Protein AF-A0A1Z1FD30-F1 (afdb_monomer_lite)

Foldseek 3Di:
DVLVVLVVVLVVCVVVVVVVVNVVSVVVNLVVLLVVLVVVLVVLVVVLVVLVVLLLLLVLLLVVLVLVVVCVVDPHFFADDPSLVSPDDPPPDDDGGNVSSVVVQCPPPSNDADPPDDSVRLSVLSVQLNVLSVVLNVLSVVVSVVSVPDPDDPVNVVCCCVPRVVVNVVSVVSNVVSVVVRND

Structure (mmCIF, N/CA/C/O backbone):
data_AF-A0A1Z1FD30-F1
#
_entry.id   AF-A0A1Z1FD30-F1
#
loop_
_atom_site.group_PDB
_atom_site.id
_atom_site.type_symbol
_atom_site.label_atom_id
_atom_site.label_alt_id
_atom_site.label_comp_id
_atom_site.label_asym_id
_atom_site.label_entity_id
_atom_site.label_seq_id
_atom_site.pdbx_PDB_ins_code
_atom_site.Cartn_x
_atom_site.Cartn_y
_atom_site.Cartn_z
_atom_site.occupancy
_atom_site.B_iso_or_equiv
_atom_site.auth_seq_id
_atom_site.auth_comp_id
_atom_site.auth_asym_id
_atom_site.auth_atom_id
_atom_site.pdbx_PDB_model_num
ATOM 1 N N . MET A 1 1 ? -22.429 -7.860 17.448 1.00 48.34 1 MET A N 1
ATOM 2 C CA . MET A 1 1 ? -23.152 -8.813 18.326 1.00 48.34 1 MET A CA 1
ATOM 3 C C . MET A 1 1 ? -22.832 -8.664 19.815 1.00 48.34 1 MET A C 1
ATOM 5 O O . MET A 1 1 ? -23.732 -8.259 20.526 1.00 48.34 1 MET A O 1
ATOM 9 N N . ALA A 1 2 ? -21.621 -8.943 20.329 1.00 58.16 2 ALA A N 1
ATOM 10 C CA . ALA A 1 2 ? -21.380 -8.862 21.787 1.00 58.16 2 ALA A CA 1
ATOM 11 C C . ALA A 1 2 ? -21.372 -7.420 22.351 1.00 58.16 2 ALA A C 1
ATOM 13 O O . ALA A 1 2 ? -21.996 -7.166 23.372 1.00 58.16 2 ALA A O 1
ATOM 14 N N . LEU A 1 3 ? -20.720 -6.471 21.667 1.00 54.16 3 LEU A N 1
ATOM 15 C CA . LEU A 1 3 ? -20.634 -5.062 22.096 1.00 54.16 3 LEU A CA 1
ATOM 16 C C . LEU A 1 3 ? -21.984 -4.326 22.012 1.00 54.16 3 LEU A C 1
ATOM 18 O O . LEU A 1 3 ? -22.372 -3.659 22.962 1.00 54.16 3 LEU A O 1
ATOM 22 N N . GLU A 1 4 ? -22.728 -4.515 20.919 1.00 56.31 4 GLU A N 1
ATOM 23 C CA . GLU A 1 4 ? -24.055 -3.902 20.711 1.00 56.31 4 GLU A CA 1
ATOM 24 C C . GLU A 1 4 ? -25.092 -4.379 21.744 1.00 56.31 4 GLU A C 1
ATOM 26 O O . GLU A 1 4 ? -25.943 -3.604 22.174 1.00 56.31 4 GLU A O 1
ATOM 31 N N . ASN A 1 5 ? -25.003 -5.640 22.187 1.00 66.06 5 ASN A N 1
ATOM 32 C CA . ASN A 1 5 ? -25.869 -6.163 23.246 1.00 66.06 5 ASN A CA 1
ATOM 33 C C . ASN A 1 5 ? -25.556 -5.522 24.606 1.00 66.06 5 ASN A C 1
ATOM 35 O O . ASN A 1 5 ? -26.481 -5.188 25.341 1.00 66.06 5 ASN A O 1
ATOM 39 N N . ILE A 1 6 ? -24.275 -5.296 24.920 1.00 62.94 6 ILE A N 1
ATOM 40 C CA . ILE A 1 6 ? -23.861 -4.649 26.174 1.00 62.94 6 ILE A CA 1
ATOM 41 C C . ILE A 1 6 ? -24.261 -3.165 26.181 1.00 62.94 6 ILE A C 1
ATOM 43 O O . ILE A 1 6 ? -24.729 -2.671 27.205 1.00 62.94 6 ILE A O 1
ATOM 47 N N . GLU A 1 7 ? -24.158 -2.457 25.050 1.00 62.47 7 GLU A N 1
ATOM 48 C CA . GLU A 1 7 ? -24.640 -1.069 24.915 1.00 62.47 7 GLU A CA 1
ATOM 49 C C . GLU A 1 7 ? -26.157 -0.971 25.157 1.00 62.47 7 GLU A C 1
ATOM 51 O O . GLU A 1 7 ? -26.616 -0.145 25.953 1.00 62.47 7 GLU A O 1
ATOM 56 N N . ALA A 1 8 ? -26.944 -1.858 24.539 1.00 70.81 8 ALA A N 1
ATOM 57 C CA . ALA A 1 8 ? -28.395 -1.898 24.716 1.00 70.81 8 ALA A CA 1
ATOM 58 C C . ALA A 1 8 ? -28.807 -2.250 26.159 1.00 70.81 8 ALA A C 1
ATOM 60 O O . ALA A 1 8 ? -29.720 -1.634 26.717 1.00 70.81 8 ALA A O 1
ATOM 61 N N . GLU A 1 9 ? -28.122 -3.206 26.793 1.00 66.75 9 GLU A N 1
ATOM 62 C CA . GLU A 1 9 ? -28.366 -3.582 28.190 1.00 66.75 9 GLU A CA 1
ATOM 63 C C . GLU A 1 9 ? -27.959 -2.483 29.173 1.00 66.75 9 GLU A C 1
ATOM 65 O O . GLU A 1 9 ? -28.684 -2.229 30.138 1.00 66.75 9 GLU A O 1
ATOM 70 N N . THR A 1 10 ? -26.862 -1.772 28.903 1.00 62.06 10 THR A N 1
ATOM 71 C CA . THR A 1 10 ? -26.414 -0.637 29.722 1.00 62.06 10 THR A CA 1
ATOM 72 C C . THR A 1 10 ? -27.409 0.519 29.629 1.00 62.06 10 THR A C 1
ATOM 74 O O . THR A 1 10 ? -27.796 1.079 30.656 1.00 62.06 10 THR A O 1
ATOM 77 N N . ALA A 1 11 ? -27.899 0.839 28.425 1.00 71.31 11 ALA A N 1
ATOM 78 C CA . ALA A 1 11 ? -28.934 1.854 28.217 1.00 71.31 11 ALA A CA 1
ATOM 79 C C . ALA A 1 11 ? -30.247 1.503 28.940 1.00 71.31 11 ALA A C 1
ATOM 81 O O . ALA A 1 11 ? -30.854 2.366 29.582 1.00 71.31 11 ALA A O 1
ATOM 82 N N . LYS A 1 12 ? -30.651 0.227 28.905 1.00 73.81 12 LYS A N 1
ATOM 83 C CA . LYS A 1 12 ? -31.831 -0.281 29.618 1.00 73.81 12 LYS A CA 1
ATOM 84 C C . LYS A 1 12 ? -31.660 -0.227 31.141 1.00 73.81 12 LYS A C 1
ATOM 86 O O . LYS A 1 12 ? -32.534 0.290 31.832 1.00 73.81 12 LYS A O 1
ATOM 91 N N . ALA A 1 13 ? -30.520 -0.669 31.673 1.00 62.19 13 ALA A N 1
ATOM 92 C CA . ALA A 1 13 ? -30.216 -0.586 33.105 1.00 62.19 13 ALA A CA 1
ATOM 93 C C . ALA A 1 13 ? -30.193 0.872 33.614 1.00 62.19 13 ALA A C 1
ATOM 95 O O . ALA A 1 13 ? -30.613 1.138 34.742 1.00 62.19 13 ALA A O 1
ATOM 96 N N . ARG A 1 14 ? -29.772 1.824 32.763 1.00 69.75 14 ARG A N 1
ATOM 97 C CA . ARG A 1 14 ? -29.806 3.278 33.016 1.00 69.75 14 ARG A CA 1
ATOM 98 C C . ARG A 1 14 ? -31.237 3.815 33.105 1.00 69.75 14 ARG A C 1
ATOM 100 O O . ARG A 1 14 ? -31.523 4.591 34.012 1.00 69.75 14 ARG A O 1
ATOM 107 N N . GLN A 1 15 ? -32.138 3.371 32.224 1.00 79.31 15 GLN A N 1
ATOM 108 C CA . GLN A 1 15 ? -33.570 3.703 32.298 1.00 79.31 15 GLN A CA 1
ATOM 109 C C . GLN A 1 15 ? -34.247 3.117 33.547 1.00 79.31 15 GLN A C 1
ATOM 111 O O . GLN A 1 15 ? -35.140 3.742 34.113 1.00 79.31 15 GLN A O 1
ATOM 116 N N . GLU A 1 16 ? -33.806 1.941 33.995 1.00 80.38 16 GLU A N 1
ATOM 117 C CA . GLU A 1 16 ? -34.367 1.215 35.143 1.00 80.38 16 GLU A CA 1
ATOM 118 C C . GLU A 1 16 ? -33.737 1.609 36.496 1.00 80.38 16 GLU A C 1
ATOM 120 O O . GLU A 1 16 ? -34.138 1.089 37.536 1.00 80.38 16 GLU A O 1
ATOM 125 N N . GLY A 1 17 ? -32.745 2.509 36.513 1.00 62.41 17 GLY A N 1
ATOM 126 C CA . GLY A 1 17 ? -32.070 2.948 37.742 1.00 62.41 17 GLY A CA 1
ATOM 127 C C . GLY A 1 17 ? -31.222 1.865 38.428 1.00 62.41 17 GLY A C 1
ATOM 128 O O . GLY A 1 17 ? -30.943 1.964 39.624 1.00 62.41 17 GLY A O 1
ATOM 129 N N . ARG A 1 18 ? -30.796 0.825 37.697 1.00 72.50 18 ARG A N 1
ATOM 130 C CA . ARG A 1 18 ? -29.999 -0.302 38.219 1.00 72.50 18 ARG A CA 1
ATOM 131 C C . ARG A 1 18 ? -28.501 0.021 38.231 1.00 72.50 18 ARG A C 1
ATOM 133 O O . ARG A 1 18 ? -27.719 -0.524 37.459 1.00 72.50 18 ARG A O 1
ATOM 140 N N . TYR A 1 19 ? -28.087 0.929 39.114 1.00 57.12 19 TYR A N 1
ATOM 141 C CA . TYR A 1 19 ? -26.727 1.495 39.128 1.00 57.12 19 TYR A CA 1
ATOM 142 C C . TYR A 1 19 ? -25.587 0.477 39.314 1.00 57.12 19 TYR A C 1
ATOM 144 O O . TYR A 1 19 ? -24.519 0.653 38.728 1.00 57.12 19 TYR A O 1
ATOM 152 N N . THR A 1 20 ? -25.797 -0.598 40.080 1.00 51.28 20 THR A N 1
ATOM 153 C CA . THR A 1 20 ? -24.803 -1.676 40.246 1.00 51.28 20 THR A CA 1
ATOM 154 C C . THR A 1 20 ? -24.625 -2.489 38.964 1.00 51.28 20 THR A C 1
ATOM 156 O O . THR A 1 20 ? -23.496 -2.796 38.590 1.00 51.28 20 THR A O 1
ATOM 159 N N . ASP A 1 21 ? -25.715 -2.762 38.246 1.00 52.84 21 ASP A N 1
ATOM 160 C CA . ASP A 1 21 ? -25.676 -3.499 36.979 1.00 52.84 21 ASP A CA 1
ATOM 161 C C . ASP A 1 21 ? -25.001 -2.668 35.882 1.00 52.84 21 ASP A C 1
ATOM 163 O O . ASP A 1 21 ? -24.216 -3.195 35.104 1.00 52.84 21 ASP A O 1
ATOM 167 N N . ILE A 1 22 ? -25.208 -1.345 35.878 1.00 60.19 22 ILE A N 1
ATOM 168 C CA . ILE A 1 22 ? -24.482 -0.409 35.002 1.00 60.19 22 ILE A CA 1
ATOM 169 C C . ILE A 1 22 ? -22.973 -0.459 35.277 1.00 60.19 22 ILE A C 1
ATOM 171 O O . ILE A 1 22 ? -22.175 -0.426 34.345 1.00 60.19 22 ILE A O 1
ATOM 175 N N . ALA A 1 23 ? -22.560 -0.527 36.546 1.00 58.50 23 ALA A N 1
ATOM 176 C CA . ALA A 1 23 ? -21.144 -0.589 36.906 1.00 58.50 23 ALA A CA 1
ATOM 177 C C . ALA A 1 23 ? -20.488 -1.907 36.457 1.00 58.50 23 ALA A C 1
ATOM 179 O O . ALA A 1 23 ? -19.373 -1.878 35.937 1.00 58.50 23 ALA A O 1
ATOM 180 N N . LEU A 1 24 ? -21.187 -3.037 36.613 1.00 63.03 24 LEU A N 1
ATOM 181 C CA . LEU A 1 24 ? -20.719 -4.353 36.163 1.00 63.03 24 LEU A CA 1
ATOM 182 C C . LEU A 1 24 ? -20.662 -4.446 34.631 1.00 63.03 24 LEU A C 1
ATOM 184 O O . LEU A 1 24 ? -19.628 -4.824 34.088 1.00 63.03 24 LEU A O 1
ATOM 188 N N . LEU A 1 25 ? -21.712 -4.004 33.931 1.00 66.62 25 LEU A N 1
ATOM 189 C CA . LEU A 1 25 ? -21.749 -3.970 32.465 1.00 66.62 25 LEU A CA 1
ATOM 190 C C . LEU A 1 25 ? -20.667 -3.051 31.884 1.00 66.62 25 LEU A C 1
ATOM 192 O O . LEU A 1 25 ? -20.015 -3.413 30.910 1.00 66.62 25 LEU A O 1
ATOM 196 N N . ASN A 1 26 ? -20.407 -1.899 32.511 1.00 66.50 26 ASN A N 1
ATOM 197 C CA . ASN A 1 26 ? -19.304 -1.021 32.113 1.00 66.50 26 ASN A CA 1
ATOM 198 C C . ASN A 1 26 ? -17.930 -1.671 32.334 1.00 66.50 26 ASN A C 1
ATOM 200 O O . ASN A 1 26 ? -17.031 -1.474 31.517 1.00 66.50 26 ASN A O 1
ATOM 204 N N . ALA A 1 27 ? -17.747 -2.438 33.413 1.00 66.75 27 ALA A N 1
ATOM 205 C CA . ALA A 1 27 ? -16.495 -3.146 33.672 1.00 66.75 27 ALA A CA 1
ATOM 206 C C . ALA A 1 27 ? -16.246 -4.258 32.637 1.00 66.75 27 ALA A C 1
ATOM 208 O O . ALA A 1 27 ? -15.142 -4.354 32.092 1.00 66.75 27 ALA A O 1
ATOM 209 N N . ASP A 1 28 ? -17.275 -5.041 32.307 1.00 70.12 28 ASP A N 1
ATOM 210 C CA . ASP A 1 28 ? -17.207 -6.083 31.276 1.00 70.12 28 ASP A CA 1
ATOM 211 C C . ASP A 1 28 ? -16.990 -5.480 29.880 1.00 70.12 28 ASP A C 1
ATOM 213 O O . ASP A 1 28 ? -16.131 -5.944 29.120 1.00 70.12 28 ASP A O 1
ATOM 217 N N . TYR A 1 29 ? -17.689 -4.383 29.567 1.00 66.69 29 TYR A N 1
ATOM 218 C CA . TYR A 1 29 ? -17.490 -3.606 28.345 1.00 66.69 29 TYR A CA 1
ATOM 219 C C . TYR A 1 29 ? -16.038 -3.134 28.214 1.00 66.69 29 TYR A C 1
ATOM 221 O O . TYR A 1 29 ? -15.405 -3.346 27.178 1.00 66.69 29 TYR A O 1
ATOM 229 N N . GLN A 1 30 ? -15.471 -2.553 29.277 1.00 69.12 30 GLN A N 1
ATOM 230 C CA . GLN A 1 30 ? -14.084 -2.088 29.288 1.00 69.12 30 GLN A CA 1
ATOM 231 C C . GLN A 1 30 ? -13.081 -3.226 29.072 1.00 69.12 30 GLN A C 1
ATOM 233 O O . GLN A 1 30 ? -12.101 -3.035 28.350 1.00 69.12 30 GLN A O 1
ATOM 238 N N . GLN A 1 31 ? -13.312 -4.414 29.641 1.00 74.56 31 GLN A N 1
ATOM 239 C CA . GLN A 1 31 ? -12.429 -5.566 29.427 1.00 74.56 31 GLN A CA 1
ATOM 240 C C . GLN A 1 31 ? -12.489 -6.099 27.992 1.00 74.56 31 GLN A C 1
ATOM 242 O O . GLN A 1 31 ? -11.442 -6.360 27.391 1.00 74.56 31 GLN A O 1
ATOM 247 N N . ILE A 1 32 ? -13.691 -6.257 27.428 1.00 71.88 32 ILE A N 1
ATOM 248 C CA . ILE A 1 32 ? -13.877 -6.712 26.040 1.00 71.88 32 ILE A CA 1
ATOM 249 C C . ILE A 1 32 ? -13.252 -5.704 25.077 1.00 71.88 32 ILE A C 1
ATOM 251 O O . ILE A 1 32 ? -12.492 -6.085 24.184 1.00 71.88 32 ILE A O 1
ATOM 255 N N . PHE A 1 33 ? -13.505 -4.417 25.305 1.00 69.44 33 PHE A N 1
ATOM 256 C CA . PHE A 1 33 ? -12.933 -3.336 24.520 1.00 69.44 33 PHE A CA 1
ATOM 257 C C . PHE A 1 33 ? -11.398 -3.310 24.604 1.00 69.44 33 PHE A C 1
ATOM 259 O O . PHE A 1 33 ? -10.718 -3.218 23.580 1.00 69.44 33 PHE A O 1
ATOM 266 N N . ALA A 1 34 ? -10.826 -3.461 25.803 1.00 73.38 34 ALA A N 1
ATOM 267 C CA . ALA A 1 34 ? -9.377 -3.496 25.991 1.00 73.38 34 ALA A CA 1
ATOM 268 C C . ALA A 1 34 ? -8.713 -4.647 25.218 1.00 73.38 34 ALA A C 1
ATOM 270 O O . ALA A 1 34 ? -7.644 -4.449 24.637 1.00 73.38 34 ALA A O 1
ATOM 271 N N . ARG A 1 35 ? -9.348 -5.828 25.173 1.00 77.56 35 ARG A N 1
ATOM 272 C CA . ARG A 1 35 ? -8.869 -6.976 24.383 1.00 77.56 35 ARG A CA 1
ATOM 273 C C . ARG A 1 35 ? -8.982 -6.728 22.883 1.00 77.56 35 ARG A C 1
ATOM 275 O O . ARG A 1 35 ? -8.010 -6.951 22.165 1.00 77.56 35 ARG A O 1
ATOM 282 N N . TRP A 1 36 ? -10.134 -6.237 22.425 1.00 79.06 36 TRP A N 1
ATOM 283 C CA . TRP A 1 36 ? -10.353 -5.893 21.018 1.00 79.06 36 TRP A CA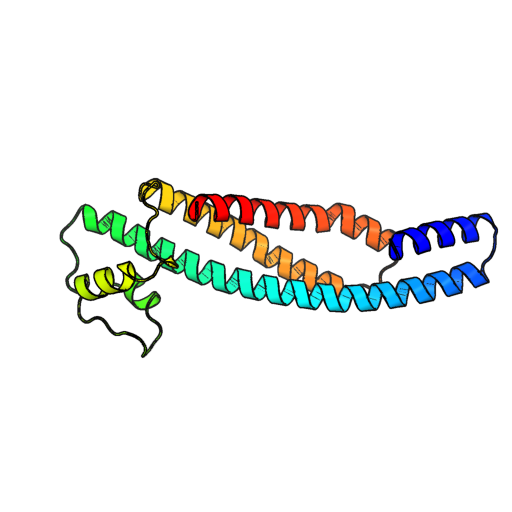 1
ATOM 284 C C . TRP A 1 36 ? -9.299 -4.900 20.521 1.00 79.06 36 TRP A C 1
ATOM 286 O O . TRP A 1 36 ? -8.669 -5.139 19.496 1.00 79.06 36 TRP A O 1
ATOM 296 N N . ARG A 1 37 ? -9.017 -3.852 21.304 1.00 75.56 37 ARG A N 1
ATOM 297 C CA . ARG A 1 37 ? -7.986 -2.861 20.988 1.00 75.56 37 ARG A CA 1
ATOM 298 C C . ARG A 1 37 ? -6.615 -3.494 20.750 1.00 75.56 37 ARG A C 1
ATOM 300 O O . ARG A 1 37 ? -5.916 -3.090 19.826 1.00 75.56 37 ARG A O 1
ATOM 307 N N . ILE A 1 38 ? -6.204 -4.425 21.610 1.00 79.00 38 ILE A N 1
ATOM 308 C CA . ILE A 1 38 ? -4.897 -5.084 21.486 1.00 79.00 38 ILE A CA 1
ATOM 309 C C . ILE A 1 38 ? -4.832 -5.874 20.173 1.00 79.00 38 ILE A C 1
ATOM 311 O O . ILE A 1 38 ? -3.851 -5.732 19.448 1.00 79.00 38 ILE A O 1
ATOM 315 N N . SER A 1 39 ? -5.885 -6.635 19.847 1.00 77.06 39 SER A N 1
ATOM 316 C CA . SER A 1 39 ? -5.977 -7.379 18.579 1.00 77.0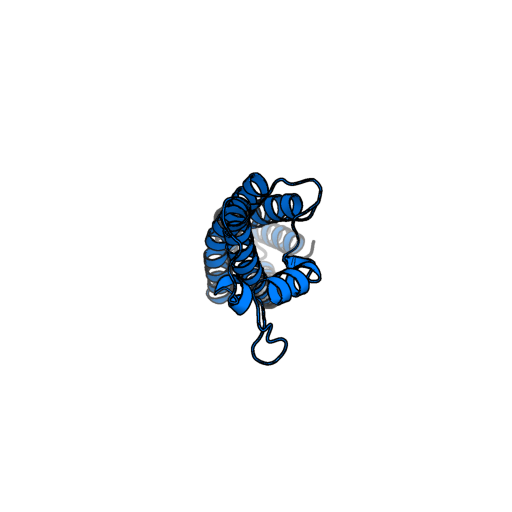6 39 SER A CA 1
ATOM 317 C C . SER A 1 39 ? -5.914 -6.444 17.376 1.00 77.06 39 SER A C 1
ATOM 319 O O . SER A 1 39 ? -5.049 -6.589 16.523 1.00 77.06 39 SER A O 1
ATOM 321 N N . GLN A 1 40 ? -6.764 -5.416 17.357 1.00 80.31 40 GLN A N 1
ATOM 322 C CA . GLN A 1 40 ? -6.841 -4.478 16.239 1.00 80.31 40 GLN A CA 1
ATOM 323 C C . GLN A 1 40 ? -5.557 -3.688 16.040 1.00 80.31 40 GLN A C 1
ATOM 325 O O . GLN A 1 40 ? -5.154 -3.432 14.915 1.00 80.31 40 GLN A O 1
ATOM 330 N N . ARG A 1 41 ? -4.877 -3.313 17.124 1.00 82.44 41 ARG A N 1
ATOM 331 C CA . ARG A 1 41 ? -3.580 -2.652 17.014 1.00 82.44 41 ARG A CA 1
ATOM 332 C C . ARG A 1 41 ? -2.537 -3.572 16.379 1.00 82.44 41 ARG A C 1
ATOM 334 O O . ARG A 1 41 ? -1.757 -3.093 15.566 1.00 82.44 41 ARG A O 1
ATOM 341 N N . ALA A 1 42 ? -2.521 -4.854 16.743 1.00 82.12 42 ALA A N 1
ATOM 342 C CA . ALA A 1 42 ? -1.608 -5.824 16.146 1.00 82.12 42 ALA A CA 1
ATOM 343 C C . ALA A 1 42 ? -1.908 -6.042 14.653 1.00 82.12 42 ALA A C 1
ATOM 345 O O . ALA A 1 42 ? -0.982 -6.041 13.847 1.00 82.12 42 ALA A O 1
ATOM 346 N N . GLU A 1 43 ? -3.189 -6.154 14.288 1.00 81.62 43 GLU A N 1
ATOM 347 C CA . GLU A 1 43 ? -3.643 -6.236 12.891 1.00 81.62 43 GLU A CA 1
ATOM 348 C C . GLU A 1 43 ? -3.195 -5.000 12.095 1.00 81.62 43 GLU A C 1
ATOM 350 O O . GLU A 1 43 ? -2.483 -5.125 11.106 1.00 81.62 43 GLU A O 1
ATOM 355 N N . LEU A 1 44 ? -3.475 -3.794 12.598 1.00 83.00 44 LEU A N 1
ATOM 356 C CA . LEU A 1 44 ? -3.089 -2.545 11.937 1.00 83.00 44 LEU A CA 1
ATOM 357 C C . LEU A 1 44 ? -1.571 -2.358 11.817 1.00 83.00 44 LEU A C 1
ATOM 359 O O . LEU A 1 44 ? -1.111 -1.740 10.864 1.00 83.00 44 LEU A O 1
ATOM 363 N N . GLN A 1 45 ? -0.782 -2.863 12.769 1.00 87.81 45 GLN A N 1
ATOM 364 C CA . GLN A 1 45 ? 0.683 -2.841 12.682 1.00 87.81 45 GLN A CA 1
ATOM 365 C C . GLN A 1 45 ? 1.208 -3.789 11.597 1.00 87.81 45 GLN A C 1
ATOM 367 O O . GLN A 1 45 ? 2.176 -3.463 10.903 1.00 87.81 45 GLN A O 1
ATOM 372 N N . ALA A 1 46 ? 0.580 -4.957 11.443 1.00 87.06 46 ALA A N 1
ATOM 373 C CA . ALA A 1 46 ? 0.894 -5.871 10.352 1.00 87.06 46 ALA A CA 1
ATOM 374 C C . ALA A 1 46 ? 0.531 -5.242 8.998 1.00 87.06 46 ALA A C 1
ATOM 376 O O . ALA A 1 46 ? 1.361 -5.241 8.088 1.00 87.06 46 ALA A O 1
ATOM 377 N N . ASP A 1 47 ? -0.646 -4.622 8.903 1.00 86.94 47 ASP A N 1
ATOM 378 C CA . ASP A 1 47 ? -1.107 -3.924 7.701 1.00 86.94 47 ASP A CA 1
ATOM 379 C C . ASP A 1 47 ? -0.229 -2.710 7.358 1.00 86.94 47 ASP A C 1
ATOM 381 O O . ASP A 1 47 ? 0.106 -2.509 6.192 1.00 86.94 47 ASP A O 1
ATOM 385 N N . GLU A 1 48 ? 0.217 -1.927 8.350 1.00 91.06 48 GLU A N 1
ATOM 386 C CA . GLU A 1 48 ? 1.173 -0.828 8.144 1.00 91.06 48 GLU A CA 1
ATOM 387 C C . GLU A 1 48 ? 2.492 -1.354 7.562 1.00 91.06 48 GLU A C 1
ATOM 389 O O . GLU A 1 48 ? 3.031 -0.783 6.612 1.00 91.06 48 GLU A O 1
ATOM 394 N N . THR A 1 49 ? 3.003 -2.460 8.110 1.00 90.69 49 THR A N 1
ATOM 395 C CA . THR A 1 49 ? 4.239 -3.093 7.630 1.00 90.69 49 THR A CA 1
ATOM 396 C C . THR A 1 49 ? 4.073 -3.590 6.195 1.00 90.69 49 THR A C 1
ATOM 398 O O . THR A 1 49 ? 4.953 -3.381 5.358 1.00 90.69 49 THR A O 1
ATOM 401 N N . HIS A 1 50 ? 2.929 -4.205 5.891 1.00 89.62 50 HIS A N 1
ATOM 402 C CA . HIS A 1 50 ? 2.597 -4.655 4.545 1.00 89.62 50 HIS A CA 1
ATOM 403 C C . HIS A 1 50 ? 2.493 -3.481 3.562 1.00 89.62 50 HIS A C 1
ATOM 405 O O . HIS A 1 50 ? 3.099 -3.523 2.492 1.00 89.62 50 HIS A O 1
ATOM 411 N N . LEU A 1 51 ? 1.793 -2.404 3.937 1.00 90.44 51 LEU A N 1
ATOM 412 C CA . LEU A 1 51 ? 1.692 -1.180 3.139 1.00 90.44 51 LEU A CA 1
ATOM 413 C C . LEU A 1 51 ? 3.073 -0.573 2.877 1.00 90.44 51 LEU A C 1
ATOM 415 O O . LEU A 1 51 ? 3.357 -0.156 1.757 1.00 90.44 51 LEU A O 1
ATOM 419 N N . HIS A 1 52 ? 3.939 -0.523 3.891 1.00 92.38 52 HIS A N 1
ATOM 420 C CA . HIS A 1 52 ? 5.297 -0.013 3.737 1.00 92.38 52 HIS A CA 1
ATOM 421 C C . HIS A 1 52 ? 6.074 -0.806 2.683 1.00 92.38 52 HIS A C 1
ATOM 423 O O . HIS A 1 52 ? 6.576 -0.215 1.730 1.00 92.38 52 HIS A O 1
ATOM 429 N N . HIS A 1 53 ? 6.093 -2.135 2.803 1.00 90.81 53 HIS A N 1
ATOM 430 C CA . HIS A 1 53 ? 6.783 -2.993 1.844 1.00 90.81 53 HIS A CA 1
ATOM 431 C C . HIS A 1 53 ? 6.185 -2.900 0.433 1.00 90.81 53 HIS A C 1
ATOM 433 O O . HIS A 1 53 ? 6.913 -2.821 -0.556 1.00 90.81 53 HIS A O 1
ATOM 439 N N . SER A 1 54 ? 4.854 -2.848 0.333 1.00 91.12 54 SER A N 1
ATOM 440 C CA . SER A 1 54 ? 4.172 -2.663 -0.945 1.00 91.12 54 SER A CA 1
ATOM 441 C C . SER A 1 54 ? 4.582 -1.354 -1.618 1.00 91.12 54 SER A C 1
ATOM 443 O O . SER A 1 54 ? 4.859 -1.347 -2.817 1.00 91.12 54 SER A O 1
ATOM 445 N N . LEU A 1 55 ? 4.687 -0.257 -0.864 1.00 92.75 55 LEU A N 1
ATOM 446 C CA . LEU A 1 55 ? 5.100 1.030 -1.417 1.00 92.75 55 LEU A CA 1
ATOM 447 C C . LEU A 1 55 ? 6.555 1.023 -1.883 1.00 92.75 55 LEU A C 1
ATOM 449 O O . LEU A 1 55 ? 6.829 1.580 -2.940 1.00 92.75 55 LEU A O 1
ATOM 453 N N . GLU A 1 56 ? 7.464 0.343 -1.181 1.00 93.06 56 GLU A N 1
ATOM 454 C CA . GLU A 1 56 ? 8.846 0.174 -1.657 1.00 93.06 56 GLU A CA 1
ATOM 455 C C . GLU A 1 56 ? 8.901 -0.527 -3.024 1.00 93.06 56 GLU A C 1
ATOM 457 O O . GLU A 1 56 ? 9.671 -0.126 -3.901 1.00 93.06 56 GLU A O 1
ATOM 462 N N . ILE A 1 57 ? 8.078 -1.562 -3.227 1.00 92.50 57 ILE A N 1
ATOM 463 C CA . ILE A 1 57 ? 7.980 -2.266 -4.514 1.00 92.50 57 ILE A CA 1
ATOM 464 C C . ILE A 1 57 ? 7.418 -1.330 -5.589 1.00 92.50 57 ILE A C 1
ATOM 466 O O . ILE A 1 57 ? 7.990 -1.234 -6.674 1.00 92.50 57 ILE A O 1
ATOM 470 N N . VAL A 1 58 ? 6.338 -0.602 -5.288 1.00 93.56 58 VAL A N 1
ATOM 471 C CA . VAL A 1 58 ? 5.715 0.352 -6.221 1.00 93.56 58 VAL A CA 1
ATOM 472 C C . VAL A 1 58 ? 6.694 1.464 -6.613 1.00 93.56 58 VAL A C 1
ATOM 474 O O . VAL A 1 58 ? 6.763 1.820 -7.788 1.00 93.56 58 VAL A O 1
ATOM 477 N N . GLU A 1 59 ? 7.497 1.986 -5.681 1.00 94.88 59 GLU A N 1
ATOM 478 C CA . GLU A 1 59 ? 8.515 3.007 -5.969 1.00 94.88 59 GLU A CA 1
ATOM 479 C C . GLU A 1 59 ? 9.595 2.483 -6.922 1.00 94.88 59 GLU A C 1
ATOM 481 O O . GLU A 1 59 ? 9.951 3.161 -7.891 1.00 94.88 59 GLU A O 1
ATOM 486 N N . LYS A 1 60 ? 10.080 1.257 -6.695 1.00 94.62 60 LYS A N 1
ATOM 487 C CA . LYS A 1 60 ? 11.047 0.600 -7.587 1.00 94.62 60 LYS A CA 1
ATOM 488 C C . LYS A 1 60 ? 10.447 0.318 -8.963 1.00 94.62 60 LYS A C 1
ATOM 490 O O . LYS A 1 60 ? 11.091 0.600 -9.972 1.00 94.62 60 LYS A O 1
ATOM 495 N N . ARG A 1 61 ? 9.203 -0.172 -9.012 1.00 94.50 61 ARG A N 1
ATOM 496 C CA . ARG A 1 61 ? 8.454 -0.421 -10.254 1.00 94.50 61 ARG A CA 1
ATOM 497 C C . ARG A 1 61 ? 8.264 0.860 -11.056 1.00 94.50 61 ARG A C 1
ATOM 499 O O . ARG A 1 61 ? 8.544 0.869 -12.249 1.00 94.50 61 ARG A O 1
ATOM 506 N N . LEU A 1 62 ? 7.878 1.955 -10.404 1.00 95.12 62 LEU A N 1
ATOM 507 C CA . LEU A 1 62 ? 7.730 3.258 -11.049 1.00 95.12 62 LEU A CA 1
ATOM 508 C C . LEU A 1 62 ? 9.064 3.777 -11.600 1.00 95.12 62 LEU A C 1
ATOM 510 O O . LEU A 1 62 ? 9.106 4.283 -12.720 1.00 95.12 62 LEU A O 1
ATOM 514 N N . ALA A 1 63 ? 10.152 3.658 -10.833 1.00 94.25 63 ALA A N 1
ATOM 515 C CA . ALA A 1 63 ? 11.480 4.060 -11.294 1.00 94.25 63 ALA A CA 1
ATOM 516 C C . ALA A 1 63 ? 11.910 3.265 -12.537 1.00 94.25 63 ALA A C 1
ATOM 518 O O . ALA A 1 63 ? 12.394 3.855 -13.501 1.00 94.25 63 ALA A O 1
ATOM 519 N N . TRP A 1 64 ? 11.671 1.952 -12.531 1.00 93.81 64 TRP A N 1
ATOM 520 C CA . TRP A 1 64 ? 11.945 1.073 -13.663 1.00 93.81 64 TRP A CA 1
ATOM 521 C C . TRP A 1 64 ? 11.107 1.419 -14.899 1.00 93.81 64 TRP A C 1
ATOM 523 O O . TRP A 1 64 ? 11.647 1.567 -15.990 1.00 93.81 64 TRP A O 1
ATOM 533 N N . TRP A 1 65 ? 9.799 1.622 -14.744 1.00 94.06 65 TRP A N 1
ATOM 534 C CA . TRP A 1 65 ? 8.919 1.955 -15.869 1.00 94.06 65 TRP A CA 1
ATOM 535 C C . TRP A 1 65 ? 9.231 3.317 -16.483 1.00 94.06 65 TRP A C 1
ATOM 537 O O . TRP A 1 65 ? 9.195 3.468 -17.702 1.00 94.06 65 TRP A O 1
ATOM 547 N N . ARG A 1 66 ? 9.608 4.302 -15.662 1.00 93.56 66 ARG A N 1
ATOM 548 C CA . ARG A 1 66 ? 10.100 5.590 -16.168 1.00 93.56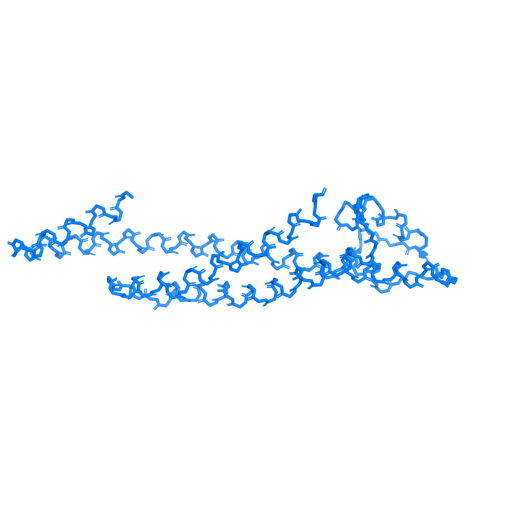 66 ARG A CA 1
ATOM 549 C C . ARG A 1 66 ? 11.377 5.424 -16.983 1.00 93.56 66 ARG A C 1
ATOM 551 O O . ARG A 1 66 ? 11.523 6.078 -18.008 1.00 93.56 66 ARG A O 1
ATOM 558 N N . GLU A 1 67 ? 12.281 4.549 -16.562 1.00 90.81 67 GLU A N 1
ATOM 559 C CA . GLU A 1 67 ? 13.490 4.271 -17.334 1.00 90.81 67 GLU A CA 1
ATOM 560 C C . GLU A 1 67 ? 13.186 3.605 -18.682 1.00 90.81 67 GLU A C 1
ATOM 562 O O . GLU A 1 67 ? 13.720 4.038 -19.703 1.00 90.81 67 GLU A O 1
ATOM 567 N N . LEU A 1 68 ? 12.277 2.625 -18.708 1.00 89.06 68 LEU A N 1
ATOM 568 C CA . LEU A 1 68 ? 11.797 2.027 -19.959 1.00 89.06 68 LEU A CA 1
ATOM 569 C C . LEU A 1 68 ? 11.230 3.091 -20.908 1.00 89.06 68 LEU A C 1
ATOM 571 O O . LEU A 1 68 ? 11.568 3.102 -22.085 1.00 89.06 68 LEU A O 1
ATOM 575 N N . SER A 1 69 ? 10.458 4.049 -20.383 1.00 88.94 69 SER A N 1
ATOM 576 C CA . SER A 1 69 ? 9.838 5.092 -21.213 1.00 88.94 69 SER A CA 1
ATOM 577 C C . SER A 1 69 ? 10.838 6.046 -21.867 1.00 88.94 69 SER A C 1
ATOM 579 O O . SER A 1 69 ? 10.513 6.670 -22.865 1.00 88.94 69 SER A O 1
ATOM 581 N N . VAL A 1 70 ? 12.045 6.174 -21.306 1.00 84.62 70 VAL A N 1
ATOM 582 C CA . VAL A 1 70 ? 13.109 7.021 -21.865 1.00 84.62 70 VAL A CA 1
ATOM 583 C C . VAL A 1 70 ? 14.034 6.214 -22.773 1.00 84.62 70 VAL A C 1
ATOM 585 O O . VAL A 1 70 ? 14.606 6.771 -23.696 1.00 84.62 70 VAL A O 1
ATOM 588 N N . THR A 1 71 ? 14.207 4.919 -22.525 1.00 78.62 71 THR A N 1
ATOM 589 C CA . THR A 1 71 ? 15.140 4.077 -23.291 1.00 78.62 71 THR A CA 1
ATOM 590 C C . THR A 1 71 ? 14.550 3.548 -24.595 1.00 78.62 71 THR A C 1
ATOM 592 O O . THR A 1 71 ? 15.316 3.313 -25.516 1.00 78.62 71 THR A O 1
ATOM 595 N N . ASP A 1 72 ? 13.224 3.461 -24.734 1.00 65.75 72 ASP A N 1
ATOM 596 C CA . ASP A 1 72 ? 12.586 3.157 -26.029 1.00 65.75 72 ASP A CA 1
ATOM 597 C C . ASP A 1 72 ? 12.816 4.261 -27.087 1.00 65.75 72 ASP A C 1
ATOM 599 O O . ASP A 1 72 ? 12.788 3.988 -28.288 1.00 65.75 72 ASP A O 1
ATOM 603 N N . ASP A 1 73 ? 13.072 5.502 -26.655 1.00 61.88 73 ASP A N 1
ATOM 604 C CA . ASP A 1 73 ? 13.240 6.670 -27.532 1.00 61.88 73 ASP A CA 1
ATOM 605 C C . ASP A 1 73 ? 14.715 6.973 -27.899 1.00 61.88 73 ASP A C 1
ATOM 607 O O . ASP A 1 73 ? 14.977 7.857 -28.722 1.00 61.88 73 ASP A O 1
ATOM 611 N N . TYR A 1 74 ? 15.691 6.273 -27.302 1.00 69.25 74 TYR A N 1
ATOM 612 C CA . TYR A 1 74 ? 17.136 6.524 -27.449 1.00 69.25 74 TYR A CA 1
ATOM 613 C C . TYR A 1 74 ? 17.942 5.213 -27.535 1.00 69.25 74 TYR A C 1
ATOM 615 O O . TYR A 1 74 ? 17.395 4.127 -27.392 1.00 69.25 74 TYR A O 1
ATOM 623 N N . ASP A 1 75 ? 19.258 5.298 -27.763 1.00 74.38 75 ASP A N 1
ATOM 624 C CA . ASP A 1 75 ? 20.132 4.121 -27.665 1.00 74.38 75 ASP A CA 1
ATOM 625 C C . ASP A 1 75 ? 20.107 3.553 -26.231 1.00 74.38 75 ASP A C 1
ATOM 627 O O . ASP A 1 75 ? 20.303 4.290 -25.256 1.00 74.38 75 ASP A O 1
ATOM 631 N N . GLU A 1 76 ? 19.878 2.241 -26.105 1.00 71.94 76 GLU A N 1
ATOM 632 C CA . GLU A 1 76 ? 19.835 1.549 -24.814 1.00 71.94 76 GLU A CA 1
ATOM 633 C C . GLU A 1 76 ? 21.186 1.693 -24.064 1.00 71.94 76 GLU A C 1
ATOM 635 O O . GLU A 1 76 ? 22.259 1.589 -24.674 1.00 71.94 76 GLU A O 1
ATOM 640 N N . PRO A 1 77 ? 21.181 1.947 -22.737 1.00 78.81 77 PRO A N 1
ATOM 641 C CA . PRO A 1 77 ? 22.406 2.059 -21.952 1.00 78.81 77 PRO A CA 1
ATOM 642 C C . PRO A 1 77 ? 23.223 0.763 -21.970 1.00 78.81 77 PRO A C 1
ATOM 644 O O . PRO A 1 77 ? 22.679 -0.332 -21.983 1.00 78.81 77 PRO A O 1
ATOM 647 N N . ILE A 1 78 ? 24.550 0.870 -21.891 1.00 79.88 78 ILE A N 1
ATOM 648 C CA . ILE A 1 78 ? 25.426 -0.313 -21.793 1.00 79.88 78 ILE A CA 1
ATOM 649 C C . ILE A 1 78 ? 25.492 -0.820 -20.341 1.00 79.88 78 ILE A C 1
ATOM 651 O O . ILE A 1 78 ? 25.513 -2.025 -20.077 1.00 79.88 78 ILE A O 1
ATOM 655 N N . GLU A 1 79 ? 25.527 0.108 -19.385 1.00 86.44 79 GLU A N 1
ATOM 656 C CA . GLU A 1 79 ? 25.690 -0.179 -17.960 1.00 86.44 79 GLU A CA 1
ATOM 657 C C . GLU A 1 79 ? 24.346 -0.386 -17.253 1.00 86.44 79 GLU A C 1
ATOM 659 O O . GLU A 1 79 ? 23.329 0.198 -17.628 1.00 86.44 79 GLU A O 1
ATOM 664 N N . VAL A 1 80 ? 24.359 -1.184 -16.181 1.00 85.44 80 VAL A N 1
ATOM 665 C CA . VAL A 1 80 ? 23.190 -1.369 -15.313 1.00 85.44 80 VAL A CA 1
ATOM 666 C C . VAL A 1 80 ? 22.802 -0.038 -14.675 1.00 85.44 80 VAL A C 1
ATOM 668 O O . VAL A 1 80 ? 23.628 0.661 -14.082 1.00 85.44 80 VAL A O 1
ATOM 671 N N . SER A 1 81 ? 21.523 0.300 -14.751 1.00 87.12 81 SER A N 1
ATOM 672 C CA . SER A 1 81 ? 21.014 1.554 -14.223 1.00 87.12 81 SER A CA 1
ATOM 673 C C . SER A 1 81 ? 20.827 1.540 -12.706 1.00 87.12 81 SER A C 1
ATOM 675 O O . SER A 1 81 ? 20.738 0.495 -12.056 1.00 87.12 81 SER A O 1
ATOM 677 N N . LYS A 1 82 ? 20.647 2.730 -12.122 1.00 86.81 82 LYS A N 1
ATOM 678 C CA . LYS A 1 82 ? 20.294 2.861 -10.700 1.00 86.81 82 LYS A CA 1
ATOM 679 C C . LYS A 1 82 ? 18.937 2.236 -10.359 1.00 86.81 82 LYS A C 1
ATOM 681 O O . LYS A 1 82 ? 18.800 1.703 -9.260 1.00 86.81 82 LYS A O 1
ATOM 686 N N . ALA A 1 83 ? 17.945 2.313 -11.251 1.00 86.62 83 ALA A N 1
ATOM 687 C CA . ALA A 1 83 ? 16.622 1.744 -10.989 1.00 86.62 83 ALA A CA 1
ATOM 688 C C . ALA A 1 83 ? 16.671 0.212 -11.040 1.00 86.62 83 ALA A C 1
ATOM 690 O O . ALA A 1 83 ? 16.154 -0.446 -10.139 1.00 86.62 83 ALA A O 1
ATOM 691 N N . GLN A 1 84 ? 17.395 -0.345 -12.014 1.00 86.69 84 GLN A N 1
ATOM 692 C CA . GLN A 1 84 ? 17.669 -1.777 -12.099 1.00 86.69 84 GLN A CA 1
ATOM 693 C C . GLN A 1 84 ? 18.427 -2.270 -10.858 1.00 86.69 84 GLN A C 1
ATOM 695 O O . GLN A 1 84 ? 18.006 -3.225 -10.208 1.00 86.69 84 GLN A O 1
ATOM 700 N N . MET A 1 85 ? 19.496 -1.577 -10.450 1.00 88.38 85 MET A N 1
ATOM 701 C CA . MET A 1 85 ? 20.247 -1.921 -9.236 1.00 88.38 85 MET A CA 1
ATOM 702 C C . MET A 1 85 ? 19.387 -1.911 -7.965 1.00 88.38 85 MET A C 1
ATOM 704 O O . MET A 1 85 ? 19.604 -2.737 -7.084 1.00 88.38 85 MET A O 1
ATOM 708 N N . ALA A 1 86 ? 18.419 -0.997 -7.848 1.00 88.06 86 ALA A N 1
ATOM 709 C CA . ALA A 1 86 ? 17.547 -0.904 -6.674 1.00 88.06 86 ALA A CA 1
ATOM 710 C C . ALA A 1 86 ? 16.551 -2.076 -6.556 1.00 88.06 86 ALA A C 1
ATOM 712 O O . ALA A 1 86 ? 16.060 -2.368 -5.455 1.00 88.06 86 ALA A O 1
ATOM 713 N N . ILE A 1 87 ? 16.248 -2.742 -7.675 1.00 90.56 87 ILE A N 1
ATOM 714 C CA . ILE A 1 87 ? 15.397 -3.935 -7.724 1.00 90.56 87 ILE A CA 1
ATOM 715 C C . ILE A 1 87 ? 16.140 -5.145 -7.156 1.00 90.56 87 ILE A C 1
ATOM 717 O O . ILE A 1 87 ? 15.592 -5.881 -6.330 1.00 90.56 87 ILE A O 1
ATOM 721 N N . PHE A 1 88 ? 17.399 -5.338 -7.546 1.00 87.62 88 PHE A N 1
ATOM 722 C CA . PHE A 1 88 ? 18.176 -6.485 -7.096 1.00 87.62 88 PHE A CA 1
ATOM 723 C C . PHE A 1 88 ? 18.596 -6.334 -5.631 1.00 87.62 88 PHE A C 1
ATOM 725 O O . PHE A 1 88 ? 19.270 -5.386 -5.232 1.00 87.62 88 PHE A O 1
ATOM 732 N N . ALA A 1 89 ? 18.219 -7.310 -4.802 1.00 74.94 89 ALA A N 1
ATOM 733 C CA . ALA A 1 89 ? 18.715 -7.370 -3.435 1.00 74.94 89 ALA A CA 1
ATOM 734 C C . ALA A 1 89 ? 20.241 -7.606 -3.436 1.00 74.94 89 ALA A C 1
ATOM 736 O O . ALA A 1 89 ? 20.718 -8.453 -4.205 1.00 74.94 89 ALA A O 1
ATOM 737 N N . PRO A 1 90 ? 21.002 -6.944 -2.543 1.00 64.69 90 PRO A N 1
ATOM 738 C CA . PRO A 1 90 ? 22.443 -7.145 -2.443 1.00 64.69 90 PRO A CA 1
ATOM 739 C C . PRO A 1 90 ? 22.805 -8.633 -2.327 1.00 64.69 90 PRO A C 1
ATOM 741 O O . PRO A 1 90 ? 22.302 -9.338 -1.453 1.00 64.69 90 PRO A O 1
ATOM 744 N N . GLY A 1 91 ? 23.666 -9.114 -3.228 1.00 60.72 91 GLY A N 1
ATOM 745 C CA . GLY A 1 91 ? 24.199 -10.481 -3.204 1.00 60.72 91 GLY A CA 1
ATOM 746 C C . GLY A 1 91 ? 23.280 -11.586 -3.738 1.00 60.72 91 GLY A C 1
ATOM 747 O O . GLY A 1 91 ? 23.688 -12.744 -3.709 1.00 60.72 91 GLY A O 1
ATOM 748 N N . LYS A 1 92 ? 22.071 -11.275 -4.233 1.00 69.75 92 LYS A N 1
ATOM 749 C CA . LYS A 1 92 ? 21.189 -12.283 -4.860 1.00 69.75 92 LYS A CA 1
ATOM 750 C C . LYS A 1 92 ? 21.351 -12.374 -6.376 1.00 69.75 92 LYS A C 1
ATOM 752 O O . LYS A 1 92 ? 21.262 -13.464 -6.929 1.00 69.75 92 LYS A O 1
ATOM 757 N N . MET A 1 93 ? 21.573 -11.241 -7.034 1.00 75.44 93 MET A N 1
ATOM 758 C CA . MET A 1 93 ? 21.734 -11.137 -8.482 1.00 75.44 93 MET A CA 1
ATOM 759 C C . MET A 1 93 ? 22.589 -9.908 -8.779 1.00 75.44 93 MET A C 1
ATOM 761 O O . MET A 1 93 ? 22.423 -8.882 -8.122 1.00 75.44 93 MET A O 1
ATOM 765 N N . SER A 1 94 ? 23.526 -10.019 -9.717 1.00 82.12 94 SER A N 1
ATOM 766 C CA . SER A 1 94 ? 24.432 -8.923 -10.073 1.00 82.12 94 SER A CA 1
ATOM 767 C C . SER A 1 94 ? 24.632 -8.906 -11.586 1.00 82.12 94 SER A C 1
ATOM 769 O O . SER A 1 94 ? 25.670 -9.382 -12.049 1.00 82.12 94 SER A O 1
ATOM 771 N N . PRO A 1 95 ? 23.637 -8.420 -12.351 1.00 86.06 95 PRO A N 1
ATOM 772 C CA . PRO A 1 95 ? 23.765 -8.298 -13.798 1.00 86.06 95 PRO A CA 1
ATOM 773 C C . PRO A 1 95 ? 24.981 -7.445 -14.167 1.00 86.06 95 PRO A C 1
ATOM 775 O O . PRO A 1 95 ? 25.319 -6.502 -13.446 1.00 86.06 95 PRO A O 1
ATOM 778 N N . ALA A 1 96 ? 25.640 -7.772 -15.274 1.00 88.12 96 ALA A N 1
ATOM 779 C CA . ALA A 1 96 ? 26.818 -7.062 -15.762 1.00 88.12 96 ALA A CA 1
ATOM 780 C C . ALA A 1 96 ? 26.482 -5.979 -16.800 1.00 88.12 96 ALA A C 1
ATOM 782 O O . ALA A 1 96 ? 27.305 -5.097 -17.041 1.00 88.12 96 ALA A O 1
ATOM 783 N N . SER A 1 97 ? 25.292 -6.031 -17.403 1.00 89.00 97 SER A N 1
ATOM 784 C CA . SER A 1 97 ? 24.835 -5.069 -18.408 1.00 89.00 97 SER A CA 1
ATOM 785 C C . SER A 1 97 ? 23.359 -4.724 -18.249 1.00 89.00 97 SER A C 1
ATOM 787 O O . SER A 1 97 ? 22.599 -5.428 -17.575 1.00 89.00 97 SER A O 1
ATOM 789 N N . TRP A 1 98 ? 22.953 -3.641 -18.908 1.00 89.00 98 TRP A N 1
ATOM 790 C CA . TRP A 1 98 ? 21.558 -3.220 -18.956 1.00 89.00 98 TRP A CA 1
ATOM 791 C C . TRP A 1 98 ? 20.632 -4.304 -19.525 1.00 89.00 98 TRP A C 1
ATOM 793 O O . TRP A 1 98 ? 19.583 -4.567 -18.940 1.00 89.00 98 TRP A O 1
ATOM 803 N N . ASP A 1 99 ? 21.044 -4.989 -20.597 1.00 88.81 99 ASP A N 1
ATOM 804 C CA . ASP A 1 99 ? 20.275 -6.082 -21.209 1.00 88.81 99 ASP A CA 1
ATOM 805 C C . ASP A 1 99 ? 20.087 -7.260 -20.258 1.00 88.81 99 ASP A C 1
ATOM 807 O O . ASP A 1 99 ? 18.991 -7.810 -20.138 1.00 88.81 99 ASP A O 1
ATOM 811 N N . GLU A 1 100 ? 21.151 -7.643 -19.548 1.00 90.12 100 GLU A N 1
ATOM 812 C CA . GLU A 1 100 ? 21.089 -8.725 -18.569 1.00 90.12 100 GLU A CA 1
ATOM 813 C C . GLU A 1 100 ? 20.151 -8.353 -17.414 1.00 90.12 100 GLU A C 1
ATOM 815 O O . GLU A 1 100 ? 19.343 -9.173 -16.972 1.00 90.12 100 GLU A O 1
ATOM 820 N N . ALA A 1 101 ? 20.201 -7.096 -16.965 1.00 89.75 101 ALA A N 1
ATOM 821 C CA . ALA A 1 101 ? 19.306 -6.580 -15.942 1.00 89.75 101 ALA A CA 1
ATOM 822 C C . ALA A 1 101 ? 17.845 -6.524 -16.419 1.00 89.75 101 ALA A C 1
ATOM 824 O O . ALA A 1 101 ? 16.962 -7.000 -15.706 1.00 89.75 101 ALA A O 1
ATOM 825 N N . LYS A 1 102 ? 17.579 -6.011 -17.628 1.00 90.06 102 LYS A N 1
ATOM 826 C CA . LYS A 1 102 ? 16.240 -5.973 -18.244 1.00 90.06 102 LYS A CA 1
ATOM 827 C C . LYS A 1 102 ? 15.668 -7.379 -18.395 1.00 90.06 102 LYS A C 1
ATOM 829 O O . LYS A 1 102 ? 14.532 -7.618 -17.989 1.00 90.06 102 LYS A O 1
ATOM 834 N N . ALA A 1 103 ? 16.463 -8.320 -18.904 1.00 89.12 103 ALA A N 1
ATOM 835 C CA . ALA A 1 103 ? 16.065 -9.716 -19.036 1.00 89.12 103 ALA A CA 1
ATOM 836 C C . ALA A 1 103 ? 15.746 -10.345 -17.674 1.00 89.12 103 ALA A C 1
ATOM 838 O O . ALA A 1 103 ? 14.740 -11.036 -17.547 1.00 89.12 103 ALA A O 1
ATOM 839 N N . ALA A 1 104 ? 16.555 -10.083 -16.645 1.00 90.25 104 ALA A N 1
ATOM 840 C CA . ALA A 1 104 ? 16.311 -10.580 -15.295 1.00 90.25 104 ALA A CA 1
ATOM 841 C C . ALA A 1 104 ? 15.035 -9.995 -14.662 1.00 90.25 104 ALA A C 1
ATOM 843 O O . ALA A 1 104 ? 14.252 -10.740 -14.074 1.00 90.25 104 ALA A O 1
ATOM 844 N N . ILE A 1 105 ? 14.801 -8.686 -14.806 1.00 91.12 105 ILE A N 1
ATOM 845 C CA . ILE A 1 105 ? 13.606 -8.004 -14.283 1.00 91.12 105 ILE A CA 1
ATOM 846 C C . ILE A 1 105 ? 12.339 -8.486 -14.997 1.00 91.12 105 ILE A C 1
ATOM 848 O O . ILE A 1 105 ? 11.296 -8.607 -14.363 1.00 91.12 105 ILE A O 1
ATOM 852 N N . ALA A 1 106 ? 12.418 -8.836 -16.285 1.00 88.19 106 ALA A N 1
ATOM 853 C CA . ALA A 1 106 ? 11.278 -9.370 -17.032 1.00 88.19 106 ALA A CA 1
ATOM 854 C C . ALA A 1 106 ? 10.711 -10.679 -16.440 1.00 88.19 106 ALA A C 1
ATOM 856 O O . ALA A 1 106 ? 9.537 -10.987 -16.648 1.00 88.19 106 ALA A O 1
ATOM 857 N N . TRP A 1 107 ? 11.513 -11.432 -15.677 1.00 88.12 107 TRP A N 1
ATOM 858 C CA . TRP A 1 107 ? 11.072 -12.640 -14.968 1.00 88.12 107 TRP A CA 1
ATOM 859 C C . TRP A 1 107 ? 10.426 -12.367 -13.605 1.00 88.12 107 TRP A C 1
ATOM 861 O O . TRP A 1 107 ? 9.940 -13.304 -12.975 1.00 88.12 107 TRP A O 1
ATOM 871 N N . MET A 1 108 ? 10.421 -11.117 -13.138 1.00 90.62 108 MET A N 1
ATOM 872 C CA . MET A 1 108 ? 9.858 -10.718 -11.849 1.00 90.62 108 MET A CA 1
ATOM 873 C C . MET A 1 108 ? 8.431 -10.180 -12.047 1.00 90.62 108 MET A C 1
ATOM 875 O O . MET A 1 108 ? 8.267 -9.098 -12.624 1.00 90.62 108 MET A O 1
ATOM 879 N N . PRO A 1 109 ? 7.384 -10.906 -11.600 1.00 88.44 109 PRO A N 1
ATOM 880 C CA . PRO A 1 109 ? 5.992 -10.520 -11.838 1.00 88.44 109 PRO A CA 1
ATOM 881 C C . PRO A 1 109 ? 5.654 -9.105 -11.357 1.00 88.44 109 PRO A C 1
ATOM 883 O O . PRO A 1 109 ? 4.936 -8.378 -12.036 1.00 88.44 109 PRO A O 1
ATOM 886 N N . GLU A 1 110 ? 6.219 -8.686 -10.227 1.00 88.94 110 GLU A N 1
ATOM 887 C CA . GLU A 1 110 ? 5.964 -7.391 -9.600 1.00 88.94 110 GLU A CA 1
ATOM 888 C C . GLU A 1 110 ? 6.486 -6.185 -10.403 1.00 88.94 110 GLU A C 1
ATOM 890 O O . GLU A 1 110 ? 6.041 -5.064 -10.170 1.00 88.94 110 GLU A O 1
ATOM 895 N N . TYR A 1 111 ? 7.395 -6.391 -11.365 1.00 91.38 111 TYR A N 1
ATOM 896 C CA . TYR A 1 111 ? 7.946 -5.325 -12.214 1.00 91.38 111 TYR A CA 1
ATOM 897 C C . TYR A 1 111 ? 7.444 -5.376 -13.660 1.00 91.38 111 TYR A C 1
ATOM 899 O O . TYR A 1 111 ? 7.706 -4.452 -14.440 1.00 91.38 111 TYR A O 1
ATOM 907 N N . ARG A 1 112 ? 6.700 -6.426 -14.023 1.00 87.81 112 ARG A N 1
ATOM 908 C CA . ARG A 1 112 ? 6.161 -6.619 -15.370 1.00 87.81 112 ARG A CA 1
ATOM 909 C C . ARG A 1 112 ? 5.050 -5.608 -15.668 1.00 87.81 112 ARG A C 1
ATOM 911 O O . ARG A 1 112 ? 4.192 -5.357 -14.822 1.00 87.81 112 ARG A O 1
ATOM 918 N N . LEU A 1 113 ? 5.064 -5.041 -16.875 1.00 86.19 113 LEU A N 1
ATOM 919 C CA . LEU A 1 113 ? 3.955 -4.248 -17.414 1.00 86.19 113 LEU A CA 1
ATOM 920 C C . LEU A 1 113 ? 2.801 -5.192 -17.814 1.00 86.19 113 LEU A C 1
ATOM 922 O O . LEU A 1 113 ? 3.066 -6.144 -18.553 1.00 86.19 113 LEU A O 1
ATOM 926 N N . PRO A 1 114 ? 1.567 -4.981 -17.320 1.00 86.50 114 PRO A N 1
ATOM 927 C CA . PRO A 1 114 ? 0.398 -5.746 -17.756 1.00 86.50 114 PRO A CA 1
ATOM 928 C C . PRO A 1 114 ? 0.132 -5.583 -19.254 1.00 86.50 114 PRO A C 1
ATOM 930 O O . PRO A 1 114 ? 0.368 -4.517 -19.819 1.00 86.50 114 PRO A O 1
ATOM 933 N N . ASP A 1 115 ? -0.356 -6.645 -19.896 1.00 85.44 115 ASP A N 1
ATOM 934 C CA . ASP A 1 115 ? -0.481 -6.700 -21.359 1.00 85.44 115 ASP A CA 1
ATOM 935 C C . ASP A 1 115 ? -1.565 -5.735 -21.905 1.00 85.44 115 ASP A C 1
ATOM 937 O O . ASP A 1 115 ? -1.556 -5.398 -23.089 1.00 85.44 115 ASP A O 1
ATOM 941 N N . ASP A 1 116 ? -2.496 -5.280 -21.062 1.00 86.56 116 ASP A N 1
ATOM 942 C CA . ASP A 1 116 ? -3.613 -4.382 -21.386 1.00 86.56 116 ASP A CA 1
ATOM 943 C C . ASP A 1 116 ? -3.370 -2.910 -20.984 1.00 86.56 116 ASP A C 1
ATOM 945 O O . ASP A 1 116 ? -4.229 -2.051 -21.212 1.00 86.56 116 ASP A O 1
ATOM 949 N N . ILE A 1 117 ? -2.200 -2.597 -20.416 1.00 87.44 117 ILE A N 1
ATOM 950 C CA . ILE A 1 117 ? -1.835 -1.257 -19.948 1.00 87.44 117 ILE A CA 1
ATOM 951 C C . ILE A 1 117 ? -0.645 -0.738 -20.757 1.00 87.44 117 ILE A C 1
ATOM 953 O O . ILE A 1 117 ? 0.441 -1.312 -20.737 1.00 87.44 117 ILE A O 1
ATOM 957 N N . ASP A 1 118 ? -0.816 0.404 -21.426 1.00 91.00 118 ASP A N 1
ATOM 958 C CA . ASP A 1 118 ? 0.320 1.104 -22.021 1.00 91.00 118 ASP A CA 1
ATOM 959 C C . ASP A 1 118 ? 1.225 1.713 -20.937 1.00 91.00 118 ASP A C 1
ATOM 961 O O . ASP A 1 118 ? 0.772 2.090 -19.851 1.00 91.00 118 ASP A O 1
ATOM 965 N N . LEU A 1 119 ? 2.519 1.832 -21.238 1.00 91.50 119 LEU A N 1
ATOM 966 C CA . LEU A 1 119 ? 3.532 2.255 -20.272 1.00 91.50 119 LEU A CA 1
ATOM 967 C C . LEU A 1 119 ? 3.229 3.625 -19.638 1.00 91.50 119 LEU A C 1
ATOM 969 O O . LEU A 1 119 ? 3.439 3.802 -18.438 1.00 91.50 119 LEU A O 1
ATOM 973 N N . VAL A 1 120 ? 2.694 4.578 -20.410 1.00 92.56 120 VAL A N 1
ATOM 974 C CA . VAL A 1 120 ? 2.379 5.930 -19.920 1.00 92.56 120 VAL A CA 1
ATOM 975 C C . VAL A 1 120 ? 1.219 5.877 -18.928 1.00 92.56 120 VAL A C 1
ATOM 977 O O . VAL A 1 120 ? 1.315 6.429 -17.828 1.00 92.56 120 VAL A O 1
ATOM 980 N N . SER A 1 121 ? 0.145 5.164 -19.271 1.00 91.69 121 SER A N 1
ATOM 981 C CA . SER A 1 121 ? -0.979 4.929 -18.362 1.00 91.69 121 SER A CA 1
ATOM 982 C C . SER A 1 121 ? -0.549 4.163 -17.109 1.00 91.69 121 SER A C 1
ATOM 984 O O . SER A 1 121 ? -0.996 4.486 -16.006 1.00 91.69 121 SER A O 1
ATOM 986 N N . GLY A 1 122 ? 0.340 3.178 -17.252 1.00 92.38 122 GLY A N 1
ATOM 987 C CA . GLY A 1 122 ? 0.905 2.417 -16.140 1.00 92.38 122 GLY A CA 1
ATOM 988 C C . GLY A 1 122 ? 1.671 3.302 -15.154 1.00 92.38 122 GLY A C 1
ATOM 989 O O . GLY A 1 122 ? 1.414 3.247 -13.950 1.00 92.38 122 GLY A O 1
ATOM 990 N N . ILE A 1 123 ? 2.556 4.168 -15.657 1.00 94.88 123 ILE A N 1
ATOM 991 C CA . ILE A 1 123 ? 3.294 5.153 -14.850 1.00 94.88 123 ILE A CA 1
ATOM 992 C C . ILE A 1 123 ? 2.320 6.055 -14.083 1.00 94.88 123 ILE A C 1
ATOM 994 O O . ILE A 1 123 ? 2.443 6.185 -12.865 1.00 94.88 123 ILE A O 1
ATOM 998 N N . ALA A 1 124 ? 1.315 6.614 -14.764 1.00 93.94 124 ALA A N 1
ATOM 999 C CA . ALA A 1 124 ? 0.329 7.490 -14.132 1.00 93.94 124 ALA A CA 1
ATOM 1000 C C . ALA A 1 124 ? -0.476 6.776 -13.028 1.00 93.94 124 ALA A C 1
ATOM 1002 O O . ALA A 1 124 ? -0.742 7.357 -11.974 1.00 93.94 124 ALA A O 1
ATOM 1003 N N . LYS A 1 125 ? -0.846 5.503 -13.231 1.00 92.75 125 LYS A N 1
ATOM 1004 C CA . LYS A 1 125 ? -1.521 4.690 -12.205 1.00 92.75 125 LYS A CA 1
ATOM 1005 C C . LYS A 1 125 ? -0.614 4.428 -10.995 1.00 92.75 125 LYS A C 1
ATOM 1007 O O . LYS A 1 125 ? -1.074 4.569 -9.863 1.00 92.75 125 LYS A O 1
ATOM 1012 N N . LEU A 1 126 ? 0.664 4.092 -11.202 1.00 94.62 126 LEU A N 1
ATOM 1013 C CA . LEU A 1 126 ? 1.616 3.887 -10.099 1.00 94.62 126 LEU A CA 1
ATOM 1014 C C . LEU A 1 126 ? 1.863 5.175 -9.301 1.00 94.62 126 LEU A C 1
ATOM 1016 O O . LEU A 1 126 ? 1.966 5.122 -8.079 1.00 94.62 126 LEU A O 1
ATOM 1020 N N . GLU A 1 127 ? 1.913 6.336 -9.958 1.00 95.56 127 GLU A N 1
ATOM 1021 C CA . GLU A 1 127 ? 2.003 7.636 -9.277 1.00 95.56 127 GLU A CA 1
ATOM 1022 C C . GLU A 1 127 ? 0.784 7.900 -8.384 1.00 95.56 127 GLU A C 1
ATOM 1024 O O . GLU A 1 127 ? 0.944 8.300 -7.229 1.00 95.56 127 GLU A O 1
ATOM 1029 N N . GLN A 1 128 ? -0.425 7.615 -8.881 1.00 94.25 128 GLN A N 1
ATOM 1030 C CA . GLN A 1 128 ? -1.652 7.707 -8.083 1.00 94.25 128 GLN A CA 1
ATOM 1031 C C . GLN A 1 128 ? -1.623 6.750 -6.887 1.00 94.25 128 GLN A C 1
ATOM 1033 O O . GLN A 1 128 ? -2.010 7.138 -5.783 1.00 94.25 128 GLN A O 1
ATOM 1038 N N . LEU A 1 129 ? -1.139 5.519 -7.084 1.00 93.12 129 LEU A N 1
ATOM 1039 C CA . LEU A 1 129 ? -1.020 4.531 -6.013 1.00 93.12 129 LEU A CA 1
ATOM 1040 C C . LEU A 1 129 ? -0.030 4.983 -4.930 1.00 93.12 129 LEU A C 1
ATOM 1042 O O . LEU A 1 129 ? -0.326 4.857 -3.741 1.00 93.12 129 LEU A O 1
ATOM 1046 N N . LEU A 1 130 ? 1.119 5.545 -5.323 1.00 94.38 130 LEU A N 1
ATOM 1047 C CA . LEU A 1 130 ? 2.095 6.092 -4.376 1.00 94.38 130 LEU A CA 1
ATOM 1048 C C . LEU A 1 130 ? 1.523 7.252 -3.572 1.00 94.38 130 LEU A C 1
ATOM 1050 O O . LEU A 1 130 ? 1.721 7.301 -2.360 1.00 94.38 130 LEU A O 1
ATOM 1054 N N . GLU A 1 131 ? 0.807 8.169 -4.218 1.00 93.69 131 GLU A N 1
ATOM 1055 C CA . GLU A 1 131 ? 0.194 9.306 -3.531 1.00 93.69 131 GLU A CA 1
ATOM 1056 C C . GLU A 1 131 ? -0.881 8.850 -2.531 1.00 93.69 131 GLU A C 1
ATOM 1058 O O . GLU A 1 131 ? -0.900 9.283 -1.372 1.00 93.69 131 GLU A O 1
ATOM 1063 N N . ALA A 1 132 ? -1.727 7.896 -2.937 1.00 90.94 132 ALA A N 1
ATOM 1064 C CA . ALA A 1 132 ? -2.715 7.283 -2.055 1.00 90.94 132 ALA A CA 1
ATOM 1065 C C . ALA A 1 132 ? -2.048 6.578 -0.861 1.00 90.94 132 ALA A C 1
ATOM 1067 O O . ALA A 1 132 ? -2.454 6.773 0.286 1.00 90.94 132 ALA A O 1
ATOM 1068 N N . GLY A 1 133 ? -0.980 5.815 -1.103 1.00 91.81 133 GLY A N 1
ATOM 1069 C CA . GLY A 1 133 ? -0.236 5.125 -0.051 1.00 91.81 133 GLY A CA 1
ATOM 1070 C C . GLY A 1 133 ? 0.481 6.068 0.918 1.00 91.81 133 GLY A C 1
ATOM 1071 O O . GLY A 1 133 ? 0.445 5.849 2.130 1.00 91.81 133 GLY A O 1
ATOM 1072 N N . ARG A 1 134 ? 1.073 7.160 0.418 1.00 90.19 134 ARG A N 1
ATOM 1073 C CA . ARG A 1 134 ? 1.700 8.212 1.243 1.00 90.19 134 ARG A CA 1
ATOM 1074 C C . ARG A 1 134 ? 0.686 8.961 2.101 1.00 90.19 134 ARG A C 1
ATOM 1076 O O . ARG A 1 134 ? 1.019 9.350 3.216 1.00 90.19 134 ARG A O 1
ATOM 1083 N N . THR A 1 135 ? -0.547 9.106 1.620 1.00 89.12 135 THR A N 1
ATOM 1084 C CA . THR A 1 135 ? -1.670 9.628 2.414 1.00 89.12 135 THR A CA 1
ATOM 1085 C C . THR A 1 135 ? -2.117 8.626 3.483 1.00 89.12 135 THR A C 1
ATOM 1087 O O . THR A 1 135 ? -2.470 9.016 4.595 1.00 89.12 135 THR A O 1
ATOM 1090 N N . LEU A 1 136 ? -2.076 7.327 3.179 1.00 89.38 136 LEU A N 1
ATOM 1091 C CA . LEU A 1 136 ? -2.545 6.261 4.064 1.00 89.38 136 LEU A CA 1
ATOM 1092 C C . LEU A 1 136 ? -1.567 5.938 5.212 1.00 89.38 136 LEU A C 1
ATOM 1094 O O . LEU A 1 136 ? -2.003 5.691 6.336 1.00 89.38 136 LEU A O 1
ATOM 1098 N N . GLN A 1 137 ? -0.252 5.996 4.978 1.00 90.25 137 GLN A N 1
ATOM 1099 C CA . GLN A 1 137 ? 0.778 5.755 6.003 1.00 90.25 137 GLN A CA 1
ATOM 1100 C C . GLN A 1 137 ? 0.614 6.579 7.301 1.00 90.25 137 GLN A C 1
ATOM 1102 O O . GLN A 1 137 ? 0.630 5.986 8.385 1.00 90.25 137 GLN A O 1
ATOM 1107 N N . PRO A 1 138 ? 0.463 7.921 7.268 1.00 89.50 138 PRO A N 1
ATOM 1108 C CA . PRO A 1 138 ? 0.272 8.700 8.490 1.00 89.50 138 PRO A CA 1
ATOM 1109 C C . PRO A 1 138 ? -1.055 8.366 9.178 1.00 89.50 138 PRO A C 1
ATOM 1111 O O . PRO A 1 138 ? -1.104 8.374 10.406 1.00 89.50 138 PRO A O 1
ATOM 1114 N N . LEU A 1 139 ? -2.098 7.998 8.421 1.00 86.94 139 LEU A N 1
ATOM 1115 C CA . LEU A 1 139 ? -3.380 7.577 8.990 1.00 86.94 139 LEU A CA 1
ATOM 1116 C C . LEU A 1 139 ? -3.242 6.275 9.786 1.00 86.94 139 LEU A C 1
ATOM 1118 O O . LEU A 1 139 ? -3.774 6.206 10.891 1.00 86.94 139 LEU A O 1
ATOM 1122 N N . PHE A 1 140 ? -2.481 5.286 9.296 1.00 86.94 140 PHE A N 1
ATOM 1123 C CA . PHE A 1 140 ? -2.160 4.074 10.065 1.00 86.94 140 PHE A CA 1
ATOM 1124 C C . PHE A 1 140 ? -1.478 4.410 11.393 1.00 86.94 140 PHE A C 1
ATOM 1126 O O . PHE A 1 140 ? -1.944 3.991 12.455 1.00 86.94 140 PHE A O 1
ATOM 1133 N N . LYS A 1 141 ? -0.412 5.218 11.350 1.00 87.56 141 LYS A N 1
ATOM 1134 C CA . LYS A 1 141 ? 0.345 5.620 12.549 1.00 87.56 141 LYS A CA 1
ATOM 1135 C C . LYS A 1 141 ? -0.531 6.350 13.558 1.00 87.56 141 LYS A C 1
ATOM 1137 O O . LYS A 1 141 ? -0.499 6.037 14.750 1.00 87.56 141 LYS A O 1
ATOM 1142 N N . ASP A 1 142 ? -1.342 7.289 13.082 1.00 85.19 142 ASP A N 1
ATOM 1143 C CA . ASP A 1 142 ? -2.262 8.038 13.927 1.00 85.19 142 ASP A CA 1
ATOM 1144 C C . ASP A 1 142 ? -3.333 7.144 14.549 1.00 85.19 142 ASP A C 1
ATOM 1146 O O . ASP A 1 142 ? -3.654 7.319 15.727 1.00 85.19 142 ASP A O 1
ATOM 1150 N N . PHE A 1 143 ? -3.861 6.177 13.798 1.00 81.56 143 PHE A N 1
ATOM 1151 C CA . PHE A 1 143 ? -4.885 5.257 14.283 1.00 81.56 143 PHE A CA 1
ATOM 1152 C C . PHE A 1 143 ? -4.328 4.284 15.331 1.00 81.56 143 PHE A C 1
ATOM 1154 O O . PHE A 1 143 ? -4.904 4.133 16.410 1.00 81.56 143 PHE A O 1
ATOM 1161 N N . ILE A 1 144 ? -3.154 3.699 15.067 1.00 84.19 144 ILE A N 1
ATOM 1162 C CA . ILE A 1 144 ? -2.423 2.820 15.995 1.00 84.19 144 ILE A CA 1
ATOM 1163 C C . ILE A 1 144 ? -2.114 3.552 17.305 1.00 84.19 144 ILE A C 1
ATOM 1165 O O . ILE A 1 144 ? -2.343 3.011 18.393 1.00 84.19 144 ILE A O 1
ATOM 1169 N N . ARG A 1 145 ? -1.611 4.791 17.213 1.00 83.81 145 ARG A N 1
ATOM 1170 C CA . ARG A 1 145 ? -1.308 5.624 18.382 1.00 83.81 145 ARG A CA 1
ATOM 1171 C C . ARG A 1 145 ? -2.569 5.926 19.188 1.00 83.81 145 ARG A C 1
ATOM 1173 O O . ARG A 1 145 ? -2.588 5.715 20.396 1.00 83.81 145 ARG A O 1
ATOM 1180 N N . GLN A 1 146 ? -3.634 6.370 18.523 1.00 75.56 146 GLN A N 1
ATOM 1181 C CA . GLN A 1 146 ? -4.888 6.731 19.186 1.00 75.56 146 GLN A CA 1
ATOM 1182 C C . GLN A 1 146 ? -5.533 5.550 19.898 1.00 75.56 146 GLN A C 1
ATOM 1184 O O . GLN A 1 146 ? -5.998 5.729 21.020 1.00 75.56 146 GLN A O 1
ATOM 1189 N N . LEU A 1 147 ? -5.510 4.356 19.296 1.00 74.25 147 LEU A N 1
ATOM 1190 C CA . LEU A 1 147 ? -5.930 3.134 19.976 1.00 74.25 147 LEU A CA 1
ATOM 1191 C C . LE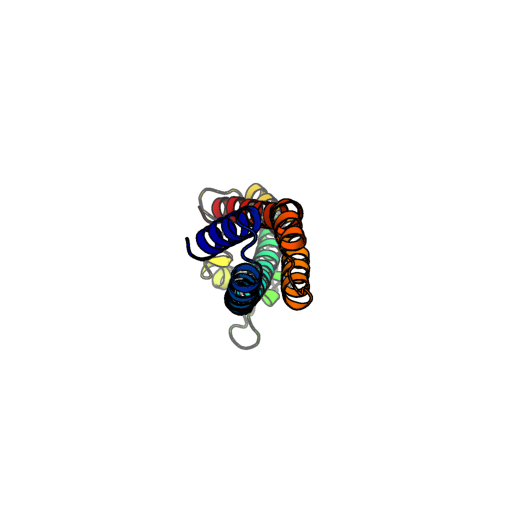U A 1 147 ? -5.111 2.941 21.262 1.00 74.25 147 LEU A C 1
ATOM 1193 O O . LEU A 1 147 ? -5.689 2.740 22.327 1.00 74.25 147 LEU A O 1
ATOM 1197 N N . GLY A 1 148 ? -3.783 3.072 21.197 1.00 70.44 148 GLY A N 1
ATOM 1198 C CA . GLY A 1 148 ? -2.891 2.937 22.355 1.00 70.44 148 GLY A CA 1
ATOM 1199 C C . GLY A 1 148 ? -3.171 3.904 23.515 1.00 70.44 148 GLY A C 1
ATOM 1200 O O . GLY A 1 148 ? -3.146 3.473 24.668 1.00 70.44 148 GLY A O 1
ATOM 1201 N N . ASP A 1 149 ? -3.475 5.168 23.214 1.00 66.31 149 ASP A N 1
ATOM 1202 C CA . ASP A 1 149 ? -3.536 6.261 24.199 1.00 66.31 149 ASP A CA 1
ATOM 1203 C C . ASP A 1 149 ? -4.895 6.400 24.918 1.00 66.31 149 ASP A C 1
ATOM 1205 O O . ASP A 1 149 ? -5.009 7.117 25.912 1.00 66.31 149 ASP A O 1
ATOM 1209 N N . THR A 1 150 ? -5.953 5.745 24.437 1.00 58.41 150 THR A N 1
ATOM 1210 C CA . THR A 1 150 ? -7.322 6.016 24.907 1.00 58.41 150 THR A CA 1
ATOM 1211 C C . THR A 1 150 ? -7.779 5.095 26.041 1.00 58.41 150 THR A C 1
ATOM 1213 O O . THR A 1 150 ? -7.900 3.878 25.887 1.00 58.41 150 THR A O 1
ATOM 1216 N N . THR A 1 151 ? -8.155 5.691 27.175 1.00 59.62 151 THR A N 1
ATOM 1217 C CA . THR A 1 151 ? -9.222 5.173 28.050 1.00 59.62 151 THR A CA 1
ATOM 1218 C C . THR A 1 151 ? -10.560 5.520 27.405 1.00 59.62 151 THR A C 1
ATOM 1220 O O . THR A 1 151 ? -10.997 6.668 27.461 1.00 59.62 151 THR A O 1
ATOM 1223 N N . PHE A 1 152 ? -11.185 4.558 26.726 1.00 60.75 152 PHE A N 1
ATOM 1224 C CA . PHE A 1 152 ? -12.399 4.817 25.953 1.00 60.75 152 PHE A CA 1
ATOM 1225 C C . PHE A 1 152 ? -13.634 4.963 26.851 1.00 60.75 152 PHE A C 1
ATOM 1227 O O . PHE A 1 152 ? -14.018 4.038 27.566 1.00 60.75 152 PHE A O 1
ATOM 1234 N N . THR A 1 153 ? -14.272 6.131 26.783 1.00 61.78 153 THR A N 1
ATOM 1235 C CA . THR A 1 153 ? -15.656 6.347 27.220 1.00 61.78 153 THR A CA 1
ATOM 1236 C C . THR A 1 153 ? -16.608 6.097 26.042 1.00 61.78 153 THR A C 1
ATOM 1238 O O . THR A 1 153 ? -16.207 6.198 24.882 1.00 61.78 153 THR A O 1
ATOM 1241 N N . GLU A 1 154 ? -17.876 5.784 26.327 1.00 57.66 154 GLU A N 1
ATOM 1242 C CA . GLU A 1 154 ? -18.942 5.543 25.330 1.00 57.66 154 GLU A CA 1
ATOM 1243 C C . GLU A 1 154 ? -19.033 6.677 24.279 1.00 57.66 154 GLU A C 1
ATOM 1245 O O . GLU A 1 154 ? -19.093 6.437 23.070 1.00 57.66 154 GLU A O 1
ATOM 1250 N N . THR A 1 155 ? -18.933 7.931 24.730 1.00 62.28 155 THR A N 1
ATOM 1251 C CA . THR A 1 155 ? -18.944 9.125 23.870 1.00 62.28 155 THR A CA 1
ATOM 1252 C C . THR A 1 155 ? -17.697 9.216 22.988 1.00 62.28 155 THR A C 1
ATOM 1254 O O . THR A 1 155 ? -17.814 9.438 21.783 1.00 62.28 155 THR A O 1
ATOM 1257 N N . GLY A 1 156 ? -16.513 8.953 23.555 1.00 64.31 156 GLY A N 1
ATOM 1258 C CA . GLY A 1 156 ? -15.251 8.976 22.812 1.00 64.31 156 GLY A CA 1
ATOM 1259 C C . GLY A 1 156 ? -15.183 7.911 21.713 1.00 64.31 156 GLY A C 1
ATOM 1260 O O . GLY A 1 156 ? -14.608 8.158 20.656 1.00 64.31 156 GLY A O 1
ATOM 1261 N N . TRP A 1 157 ? -15.823 6.751 21.913 1.00 64.75 157 TRP A N 1
ATOM 1262 C CA . TRP A 1 157 ? -15.937 5.694 20.896 1.00 64.75 157 TRP A CA 1
ATOM 1263 C C . TRP A 1 157 ? -16.783 6.115 19.699 1.00 64.75 157 TRP A C 1
ATOM 1265 O O . TRP A 1 157 ? -16.393 5.919 18.545 1.00 64.75 157 TRP A O 1
ATOM 1275 N N . THR A 1 158 ? -17.923 6.745 19.968 1.00 64.31 158 THR A N 1
ATOM 1276 C CA . THR A 1 158 ? -18.832 7.198 18.913 1.00 64.31 158 THR A CA 1
ATOM 1277 C C . THR A 1 158 ? -18.197 8.292 18.051 1.00 64.31 158 THR A C 1
ATOM 1279 O O . THR A 1 158 ? -18.297 8.236 16.822 1.00 64.31 158 THR A O 1
ATOM 1282 N N . GLU A 1 159 ? -17.522 9.261 18.673 1.00 66.69 159 GLU A N 1
ATOM 1283 C CA . GLU A 1 159 ? -16.804 10.338 17.974 1.00 66.69 159 GLU A CA 1
ATOM 1284 C C . GLU A 1 159 ? -15.640 9.784 17.143 1.00 66.69 159 GLU A C 1
ATOM 1286 O O . GLU A 1 159 ? -15.555 10.042 15.941 1.00 66.69 159 GLU A O 1
ATOM 1291 N N . PHE A 1 160 ? -14.819 8.910 17.734 1.00 68.06 160 PHE A N 1
ATOM 1292 C CA . PHE A 1 160 ? -13.725 8.231 17.040 1.00 68.06 160 PHE A CA 1
ATOM 1293 C C . PHE A 1 160 ? -14.194 7.477 15.786 1.00 68.06 160 PHE A C 1
ATOM 1295 O O . PHE A 1 160 ? -13.605 7.612 14.707 1.00 68.06 160 PHE A O 1
ATOM 1302 N N . ARG A 1 161 ? -15.291 6.716 15.900 1.00 68.25 161 ARG A N 1
ATOM 1303 C CA . ARG A 1 161 ? -15.857 5.958 14.778 1.00 68.25 161 ARG A CA 1
ATOM 1304 C C . ARG A 1 161 ? -16.383 6.876 13.673 1.00 68.25 161 ARG A C 1
ATOM 1306 O O . ARG A 1 161 ? -16.145 6.611 12.498 1.00 68.25 161 ARG A O 1
ATOM 1313 N N . LYS A 1 162 ? -17.115 7.936 14.024 1.00 69.38 162 LYS A N 1
ATOM 1314 C CA . LYS A 1 162 ? -17.735 8.823 13.026 1.00 69.38 162 LYS A CA 1
ATOM 1315 C C . LYS A 1 162 ? -16.710 9.670 12.284 1.00 69.38 162 LYS A C 1
ATOM 1317 O O . LYS A 1 162 ? -16.834 9.821 11.070 1.00 69.38 162 LYS A O 1
ATOM 1322 N N . GLU A 1 163 ? -15.722 10.194 12.998 1.00 72.00 163 GLU A N 1
ATOM 1323 C CA . GLU A 1 163 ? -14.807 11.191 12.447 1.00 72.00 163 GLU A CA 1
ATOM 1324 C C . GLU A 1 163 ? -13.551 10.581 11.836 1.00 72.00 163 GLU A C 1
ATOM 1326 O O . GLU A 1 163 ? -13.047 11.110 10.853 1.00 72.00 163 GLU A O 1
ATOM 1331 N N . ARG A 1 164 ? -13.029 9.479 12.387 1.00 71.12 164 ARG A N 1
ATOM 1332 C CA . ARG A 1 164 ? -11.673 9.012 12.044 1.00 71.12 164 ARG A CA 1
ATOM 1333 C C . ARG A 1 164 ? -11.644 7.640 11.400 1.00 71.12 164 ARG A C 1
ATOM 1335 O O . ARG A 1 164 ? -10.948 7.465 10.403 1.00 71.12 164 ARG A O 1
ATOM 1342 N N . TRP A 1 165 ? -12.441 6.695 11.898 1.00 74.25 165 TRP A N 1
ATOM 1343 C CA . TRP A 1 165 ? -12.549 5.373 11.272 1.00 74.25 165 TRP A CA 1
ATOM 1344 C C . TRP A 1 165 ? -13.054 5.466 9.834 1.00 74.25 165 TRP A C 1
ATOM 1346 O O . TRP A 1 165 ? -12.490 4.840 8.948 1.00 74.25 165 TRP A O 1
ATOM 1356 N N . ASN A 1 166 ? -14.058 6.306 9.573 1.00 75.56 166 ASN A N 1
ATOM 1357 C CA . ASN A 1 166 ? -14.586 6.479 8.219 1.00 75.56 166 ASN A CA 1
ATOM 1358 C C . ASN A 1 166 ? -13.549 7.065 7.247 1.00 75.56 166 ASN A C 1
ATOM 1360 O O . ASN A 1 166 ? -13.471 6.610 6.110 1.00 75.56 166 ASN A O 1
ATOM 1364 N N . ILE A 1 167 ? -12.734 8.033 7.690 1.00 79.38 167 ILE A N 1
ATOM 1365 C CA . ILE A 1 167 ? -11.647 8.599 6.873 1.00 79.38 167 ILE A CA 1
ATOM 1366 C C . ILE A 1 167 ? -10.611 7.517 6.558 1.00 79.38 167 ILE A C 1
ATOM 1368 O O . ILE A 1 167 ? -10.227 7.356 5.402 1.00 79.38 167 ILE A O 1
ATOM 1372 N N . PHE A 1 168 ? -10.200 6.748 7.569 1.00 79.31 168 PHE A N 1
ATOM 1373 C CA . PHE A 1 168 ? -9.256 5.645 7.403 1.00 79.31 168 PHE A CA 1
ATOM 1374 C C . PHE A 1 168 ? -9.788 4.577 6.437 1.00 79.31 168 PHE A C 1
ATOM 1376 O O . PHE A 1 168 ? -9.123 4.249 5.460 1.00 79.31 168 PHE A O 1
ATOM 1383 N N . VAL A 1 169 ? -11.016 4.094 6.651 1.00 82.12 169 VAL A N 1
ATOM 1384 C CA . VAL A 1 169 ? -11.662 3.091 5.789 1.00 82.12 169 VAL A CA 1
ATOM 1385 C C . VAL A 1 169 ? -11.780 3.592 4.352 1.00 82.12 169 VAL A C 1
ATOM 1387 O O . VAL A 1 169 ? -11.514 2.837 3.419 1.00 82.12 169 VAL A O 1
ATOM 1390 N N . GLN A 1 170 ? -12.140 4.862 4.155 1.00 83.88 170 GLN A N 1
ATOM 1391 C CA . GLN A 1 170 ? -12.216 5.440 2.818 1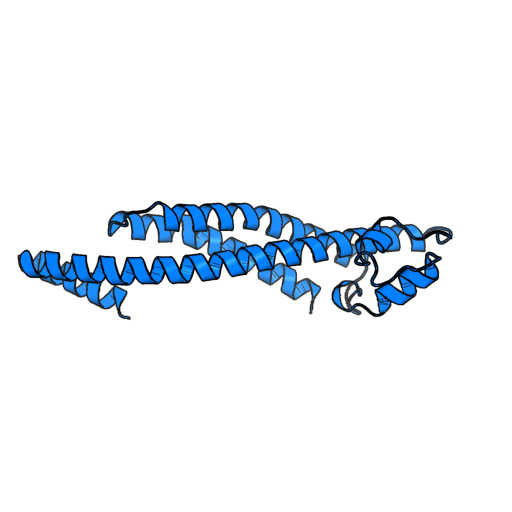.00 83.88 170 GLN A CA 1
ATOM 1392 C C . GLN A 1 170 ? -10.836 5.514 2.152 1.00 83.88 170 GLN A C 1
ATOM 1394 O O . GLN A 1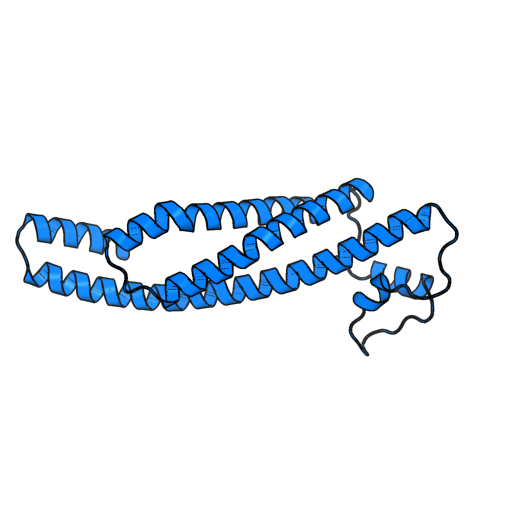 170 ? -10.728 5.207 0.969 1.00 83.88 170 GLN A O 1
ATOM 1399 N N . ALA A 1 171 ? -9.784 5.878 2.890 1.00 84.19 171 ALA A N 1
ATOM 1400 C CA . ALA A 1 171 ? -8.420 5.921 2.364 1.00 84.19 171 ALA A CA 1
ATOM 1401 C C . ALA A 1 171 ? -7.898 4.523 1.983 1.00 84.19 171 ALA A C 1
ATOM 1403 O O . ALA A 1 171 ? -7.345 4.361 0.897 1.00 84.19 171 ALA A O 1
ATOM 1404 N N . VAL A 1 172 ? -8.138 3.507 2.825 1.00 84.38 172 VAL A N 1
ATOM 1405 C CA . VAL A 1 172 ? -7.822 2.098 2.520 1.00 84.38 172 VAL A CA 1
ATOM 1406 C C . VAL A 1 172 ? -8.555 1.645 1.260 1.00 84.38 172 VAL A C 1
ATOM 1408 O O . VAL A 1 172 ? -7.953 1.059 0.365 1.00 84.38 172 VAL A O 1
ATOM 1411 N N . ARG A 1 173 ? -9.851 1.957 1.159 1.00 87.00 173 ARG A N 1
ATOM 1412 C CA . ARG A 1 173 ? -10.657 1.619 -0.013 1.00 87.00 173 ARG A CA 1
ATOM 1413 C C . ARG A 1 173 ? -10.105 2.258 -1.285 1.00 87.00 173 ARG A C 1
ATOM 1415 O O . ARG A 1 173 ? -9.934 1.555 -2.271 1.00 87.00 173 ARG A O 1
ATOM 1422 N N . THR A 1 174 ? -9.801 3.555 -1.259 1.00 87.00 174 THR A N 1
ATOM 1423 C CA . THR A 1 174 ? -9.210 4.255 -2.409 1.00 87.00 174 THR A CA 1
ATOM 1424 C C . THR A 1 174 ? -7.884 3.618 -2.827 1.00 87.00 174 THR A C 1
ATOM 1426 O O . THR A 1 174 ? -7.664 3.409 -4.015 1.00 87.00 174 THR A O 1
ATOM 1429 N N . TYR A 1 175 ? -7.015 3.280 -1.869 1.00 88.94 175 TYR A N 1
ATOM 1430 C CA . TYR A 1 175 ? -5.747 2.606 -2.151 1.00 88.94 175 TYR A CA 1
ATOM 1431 C C . TYR A 1 175 ? -5.962 1.248 -2.839 1.00 88.94 175 TYR A C 1
ATOM 1433 O O . TYR A 1 175 ? -5.387 1.006 -3.900 1.00 88.94 175 TYR A O 1
ATOM 1441 N N . ASN A 1 176 ? -6.846 0.405 -2.295 1.00 87.50 176 ASN A N 1
ATOM 1442 C CA . ASN A 1 176 ? -7.146 -0.914 -2.858 1.00 87.50 176 ASN A CA 1
ATOM 1443 C C . ASN A 1 176 ? -7.784 -0.819 -4.252 1.00 87.50 176 ASN A C 1
ATOM 1445 O O . ASN A 1 176 ? -7.376 -1.539 -5.155 1.00 87.50 176 ASN A O 1
ATOM 1449 N N . GLU A 1 177 ? -8.723 0.111 -4.463 1.00 88.94 177 GLU A N 1
ATOM 1450 C CA . GLU A 1 177 ? -9.352 0.329 -5.774 1.00 88.94 177 GLU A CA 1
ATOM 1451 C C . GLU A 1 177 ? -8.336 0.755 -6.849 1.00 88.94 177 GLU A C 1
ATOM 1453 O O . GLU A 1 177 ? -8.528 0.457 -8.028 1.00 88.94 177 GLU A O 1
ATOM 1458 N N . ILE A 1 178 ? -7.268 1.470 -6.475 1.00 85.56 178 ILE A N 1
ATOM 1459 C CA . ILE A 1 178 ? -6.185 1.830 -7.402 1.00 85.56 178 ILE A CA 1
ATOM 1460 C C . ILE A 1 178 ? -5.272 0.623 -7.646 1.00 85.56 178 ILE A C 1
ATOM 1462 O O . ILE A 1 178 ? -4.938 0.361 -8.801 1.00 85.56 178 ILE A O 1
ATOM 1466 N N . ALA A 1 179 ? -4.898 -0.114 -6.594 1.00 85.88 179 ALA A N 1
ATOM 1467 C CA . ALA A 1 179 ? -4.051 -1.303 -6.697 1.00 85.88 179 ALA A CA 1
ATOM 1468 C C . ALA A 1 179 ? -4.678 -2.376 -7.606 1.00 85.88 179 ALA A C 1
ATOM 1470 O O . ALA A 1 179 ? -4.034 -2.849 -8.538 1.00 85.88 179 ALA A O 1
ATOM 1471 N N . GLU A 1 180 ? -5.971 -2.663 -7.430 1.00 86.19 180 GLU A N 1
ATOM 1472 C CA . GLU A 1 180 ? -6.711 -3.622 -8.262 1.00 86.19 180 GLU A CA 1
ATOM 1473 C C . GLU A 1 180 ? -6.692 -3.256 -9.754 1.00 86.19 180 GLU A C 1
ATOM 1475 O O . GLU A 1 180 ? -6.647 -4.136 -10.601 1.00 86.19 180 GLU A O 1
ATOM 1480 N N . ARG A 1 181 ? -6.675 -1.964 -10.106 1.00 81.06 181 ARG A N 1
ATOM 1481 C CA . ARG A 1 181 ? -6.612 -1.505 -11.511 1.00 81.06 181 ARG A CA 1
ATOM 1482 C C . ARG A 1 181 ? -5.223 -1.609 -12.140 1.00 81.06 181 ARG A C 1
ATOM 1484 O O . ARG A 1 181 ? -5.090 -1.309 -13.330 1.00 81.06 181 ARG A O 1
ATOM 1491 N N . ILE A 1 182 ? -4.197 -1.858 -11.333 1.00 76.56 182 ILE A N 1
ATOM 1492 C CA . ILE A 1 182 ? -2.809 -2.033 -11.772 1.00 76.56 182 ILE A CA 1
ATOM 1493 C C . ILE A 1 182 ? -2.496 -3.522 -11.949 1.00 76.56 182 ILE A C 1
ATOM 1495 O O . ILE A 1 182 ? -1.658 -3.852 -12.784 1.00 76.56 182 ILE A O 1
ATOM 1499 N N . ASP A 1 183 ? -3.159 -4.388 -11.178 1.00 70.69 183 ASP A N 1
ATOM 1500 C CA . ASP A 1 183 ? -2.936 -5.837 -11.188 1.00 70.69 183 ASP A CA 1
ATOM 1501 C C . ASP A 1 183 ? -3.967 -6.631 -12.021 1.00 70.69 183 ASP A C 1
ATOM 1503 O O . ASP A 1 183 ? -3.725 -7.807 -12.301 1.00 70.69 183 ASP A O 1
ATOM 1507 N N . ALA A 1 184 ? -5.104 -6.022 -12.383 1.00 59.22 184 ALA A N 1
ATOM 1508 C CA . ALA A 1 184 ? -6.092 -6.566 -13.327 1.00 59.22 184 ALA A CA 1
ATOM 1509 C C . ALA A 1 184 ? -5.612 -6.450 -14.775 1.00 59.22 184 ALA A C 1
ATOM 1511 O O . ALA A 1 184 ? -5.882 -7.415 -15.529 1.00 59.22 184 ALA A O 1
#

Sequence (184 aa):
MALENIEAETAKARQEGRYTDIALLNADYQQIFARWRISQRAELQADETHLHHSLEIVEKRLAWWRELSVTDDYDEPIEVSKAQMAIFAPGKMSPASWDEAKAAIAWMPEYRLPDDIDLVSGIAKLEQLLEAGRTLQPLFKDFIRQLGDTTFTETGWTEFRKERWNIFVQAVRTYNEIAERIDA

Organism: NCBI:txid450378

pLDDT: mean 80.05, std 11.79, range [48.34, 95.56]

Secondary structure (DSSP, 8-state):
-HHHHHHHHHHHHHHTT-HHHHHHHHHHHHHHHHHHHHHHHHHHHHHHHHHHHHHHHHHHHHHHHHHHHHHTTSPPPSSPPHHHHHHSPTTT---SSHHHHHHHHHT-GGGPPPTTS-HHHHHHHHHHHHHHHHHHHHHHHHHHHHHHH----HHHHHHHIIIIIHHHHHHHHHHHHHHHHHH-

Radius of gyration: 24.54 Å; chains: 1; bounding box: 61×24×68 Å